Protein AF-L1NNN1-F1 (afdb_monomer_lite)

pLDDT: mean 87.14, std 9.94, range [43.81, 97.62]

Radius of gyration: 27.38 Å; chains: 1; bounding box: 60×28×78 Å

Structure (mmCIF, N/CA/C/O backbone):
data_AF-L1NNN1-F1
#
_entry.id   AF-L1NNN1-F1
#
loop_
_atom_site.group_PDB
_atom_site.id
_atom_site.type_symbol
_atom_site.label_atom_id
_atom_site.label_alt_id
_atom_site.label_comp_id
_atom_site.label_asym_id
_atom_site.label_entity_id
_atom_site.label_seq_id
_atom_site.pdbx_PDB_ins_code
_atom_site.Cartn_x
_atom_site.Cartn_y
_atom_site.Cartn_z
_atom_site.occupancy
_atom_site.B_iso_or_equiv
_atom_site.auth_seq_id
_atom_site.auth_comp_id
_atom_site.auth_asym_id
_atom_site.auth_atom_id
_atom_site.pdbx_PDB_model_num
ATOM 1 N N . MET A 1 1 ? 36.860 -7.011 -1.033 1.00 63.00 1 MET A N 1
ATOM 2 C CA . MET A 1 1 ? 36.989 -7.884 -2.225 1.00 63.00 1 MET A CA 1
ATOM 3 C C . MET A 1 1 ? 35.828 -7.677 -3.200 1.00 63.00 1 MET A C 1
ATOM 5 O O . MET A 1 1 ? 36.099 -7.365 -4.350 1.00 63.00 1 MET A O 1
ATOM 9 N N . LEU A 1 2 ? 34.563 -7.742 -2.753 1.00 70.88 2 LEU A N 1
ATOM 10 C CA . LEU A 1 2 ? 33.386 -7.544 -3.621 1.00 70.88 2 LEU A CA 1
ATOM 11 C C . LEU A 1 2 ? 33.343 -6.156 -4.300 1.00 70.88 2 LEU A C 1
ATOM 13 O O . LEU A 1 2 ? 33.147 -6.069 -5.505 1.00 70.88 2 LEU A O 1
ATOM 17 N N . GLY A 1 3 ? 33.620 -5.076 -3.558 1.00 76.88 3 GLY A N 1
ATOM 18 C CA . GLY A 1 3 ? 33.589 -3.709 -4.104 1.00 76.88 3 GLY A CA 1
ATOM 19 C C . GLY A 1 3 ? 34.600 -3.446 -5.230 1.00 76.88 3 GLY A C 1
ATOM 20 O O . GLY A 1 3 ? 34.267 -2.793 -6.212 1.00 76.88 3 GLY A O 1
ATOM 21 N N . LEU A 1 4 ? 35.811 -4.011 -5.145 1.00 84.12 4 LEU A N 1
ATOM 22 C CA . LEU A 1 4 ? 36.823 -3.880 -6.204 1.00 84.12 4 LEU A CA 1
ATOM 23 C C . LEU A 1 4 ? 36.440 -4.666 -7.463 1.00 84.12 4 LEU A C 1
ATOM 25 O O . LEU A 1 4 ? 36.660 -4.182 -8.570 1.00 84.12 4 LEU A O 1
ATOM 29 N N . ALA A 1 5 ? 35.829 -5.843 -7.304 1.00 83.88 5 ALA A N 1
ATOM 30 C CA . ALA A 1 5 ? 35.316 -6.618 -8.431 1.00 83.88 5 ALA A CA 1
ATOM 31 C C . ALA A 1 5 ? 34.174 -5.881 -9.154 1.00 83.88 5 ALA A C 1
ATOM 33 O O . ALA A 1 5 ? 34.148 -5.854 -10.383 1.00 83.88 5 ALA A O 1
ATOM 34 N N . ILE A 1 6 ? 33.280 -5.222 -8.403 1.00 83.62 6 ILE A N 1
ATOM 35 C CA . ILE A 1 6 ? 32.202 -4.393 -8.965 1.00 83.62 6 ILE A CA 1
ATOM 36 C C . ILE A 1 6 ? 32.778 -3.201 -9.738 1.00 83.62 6 ILE A C 1
ATOM 38 O O . ILE A 1 6 ? 32.394 -2.974 -10.884 1.00 83.62 6 ILE A O 1
ATOM 42 N N . LEU A 1 7 ? 33.744 -2.477 -9.161 1.00 85.94 7 LEU A N 1
ATOM 43 C CA . LEU A 1 7 ? 34.405 -1.354 -9.837 1.00 85.94 7 LEU A CA 1
ATOM 44 C C . LEU A 1 7 ? 35.119 -1.795 -11.118 1.00 85.94 7 LEU A C 1
ATOM 46 O O . LEU A 1 7 ? 35.008 -1.135 -12.149 1.00 85.94 7 LEU A O 1
ATOM 50 N N . PHE A 1 8 ? 35.812 -2.933 -11.080 1.00 89.00 8 PHE A N 1
ATOM 51 C CA . PHE A 1 8 ? 36.477 -3.482 -12.256 1.00 89.00 8 PHE A CA 1
ATOM 52 C C . PHE A 1 8 ? 35.474 -3.873 -13.352 1.00 89.00 8 PHE A C 1
ATOM 54 O O . PHE A 1 8 ? 35.680 -3.542 -14.521 1.00 89.00 8 PHE A O 1
ATOM 61 N N . GLY A 1 9 ? 34.352 -4.496 -12.977 1.00 86.81 9 GLY A N 1
ATOM 62 C CA . GLY A 1 9 ? 33.253 -4.799 -13.895 1.00 86.81 9 GLY A CA 1
ATOM 63 C C . GLY A 1 9 ? 32.655 -3.545 -14.540 1.00 86.81 9 GLY A C 1
ATOM 64 O O . GLY A 1 9 ? 32.474 -3.511 -15.757 1.00 86.81 9 GLY A O 1
ATOM 65 N N . LEU A 1 10 ? 32.424 -2.485 -13.757 1.00 86.44 10 LEU A N 1
ATOM 66 C CA . LEU A 1 10 ? 31.945 -1.193 -14.262 1.00 86.44 10 LEU A CA 1
ATOM 67 C C . LEU A 1 10 ? 32.942 -0.553 -15.236 1.00 86.44 10 LEU A C 1
ATOM 69 O O . LEU A 1 10 ? 32.534 -0.062 -16.287 1.00 86.44 10 LEU A O 1
ATOM 73 N N . CYS A 1 11 ? 34.243 -0.605 -14.942 1.00 89.94 11 CYS A N 1
ATOM 74 C CA . CYS A 1 11 ? 35.283 -0.110 -15.847 1.00 89.94 11 CYS A CA 1
ATOM 75 C C . CYS A 1 11 ? 35.291 -0.864 -17.183 1.00 89.94 11 CYS A C 1
ATOM 77 O O . CYS A 1 11 ? 35.341 -0.234 -18.240 1.00 89.94 11 CYS A O 1
ATOM 79 N N . ILE A 1 12 ? 35.204 -2.199 -17.156 1.00 92.00 12 ILE A N 1
ATOM 80 C CA . ILE A 1 12 ? 35.127 -3.007 -18.381 1.00 92.00 12 ILE A CA 1
ATOM 81 C C . ILE A 1 12 ? 33.874 -2.649 -19.180 1.00 92.00 12 ILE A C 1
ATOM 83 O O . ILE A 1 12 ? 33.962 -2.437 -20.390 1.00 92.00 12 ILE A O 1
ATOM 87 N N . TRP A 1 13 ? 32.718 -2.536 -18.524 1.00 89.00 13 TRP A N 1
ATOM 88 C CA . TRP A 1 13 ? 31.478 -2.156 -19.196 1.00 89.00 13 TRP A CA 1
ATOM 89 C C . TRP A 1 13 ? 31.593 -0.766 -19.834 1.00 89.00 13 TRP A C 1
ATOM 91 O O . TRP A 1 13 ? 31.294 -0.614 -21.018 1.00 89.00 13 TRP A O 1
ATOM 101 N N . LEU A 1 14 ? 32.113 0.236 -19.121 1.00 88.50 14 LEU A N 1
ATOM 102 C CA . LEU A 1 14 ? 32.334 1.573 -19.682 1.00 88.50 14 LEU A CA 1
ATOM 103 C C . LEU A 1 14 ? 33.225 1.536 -20.932 1.00 88.50 14 LEU A C 1
ATOM 105 O O . LEU A 1 14 ? 32.904 2.182 -21.932 1.00 88.50 14 LEU A O 1
ATOM 109 N N . LEU A 1 15 ? 34.301 0.743 -20.916 1.00 92.44 15 LEU A N 1
ATOM 110 C CA . LEU A 1 15 ? 35.172 0.562 -22.081 1.00 92.44 15 LEU A CA 1
ATOM 111 C C . LEU A 1 15 ? 34.439 -0.097 -23.257 1.00 92.44 15 LEU A C 1
ATOM 113 O O . LEU A 1 15 ? 34.577 0.363 -24.392 1.00 92.44 15 LEU A O 1
ATOM 117 N N . LEU A 1 16 ? 33.624 -1.125 -23.008 1.00 91.38 16 LEU A N 1
ATOM 118 C CA . LEU A 1 16 ? 32.801 -1.759 -24.044 1.00 91.38 16 LEU A CA 1
ATOM 119 C C . LEU A 1 16 ? 31.797 -0.768 -24.651 1.00 91.38 16 LEU A C 1
ATOM 121 O O . LEU A 1 16 ? 31.654 -0.715 -25.874 1.00 91.38 16 LEU A O 1
ATOM 125 N N . THR A 1 17 ? 31.166 0.070 -23.825 1.00 89.62 17 THR A N 1
ATOM 126 C CA . THR A 1 17 ? 30.241 1.124 -24.270 1.00 89.62 17 THR A CA 1
ATOM 127 C C . THR A 1 17 ? 30.943 2.148 -25.158 1.00 89.62 17 THR A C 1
ATOM 129 O O . THR A 1 17 ? 30.433 2.492 -26.228 1.00 89.62 17 THR A O 1
ATOM 132 N N . LEU A 1 18 ? 32.152 2.579 -24.787 1.00 89.62 18 LEU A N 1
ATOM 133 C CA . LEU A 1 18 ? 32.979 3.457 -25.621 1.00 89.62 18 LEU A CA 1
ATOM 134 C C . LEU A 1 18 ? 33.339 2.801 -26.962 1.00 89.62 18 LEU A C 1
ATOM 136 O O . LEU A 1 18 ? 33.211 3.435 -28.012 1.00 89.62 18 LEU A O 1
ATOM 140 N N . LEU A 1 19 ? 33.739 1.527 -26.955 1.00 92.31 19 LEU A N 1
ATOM 141 C CA . LEU A 1 19 ? 34.065 0.789 -28.178 1.00 92.31 19 LEU A CA 1
ATOM 142 C C . LEU A 1 19 ? 32.854 0.665 -29.110 1.00 92.31 19 LEU A C 1
ATOM 144 O O . LEU A 1 19 ? 32.977 0.939 -30.307 1.00 92.31 19 LEU A O 1
ATOM 148 N N . ALA A 1 20 ? 31.677 0.326 -28.580 1.00 91.19 20 ALA A N 1
ATOM 149 C CA . ALA A 1 20 ? 30.445 0.249 -29.363 1.00 91.19 20 ALA A CA 1
ATOM 150 C C . ALA A 1 20 ? 30.070 1.605 -29.979 1.00 91.19 20 ALA A C 1
ATOM 152 O O . ALA A 1 20 ? 29.704 1.666 -31.154 1.00 91.19 20 ALA A O 1
ATOM 153 N N . MET A 1 21 ? 30.234 2.707 -29.238 1.00 91.44 21 MET A N 1
ATOM 154 C CA . MET A 1 21 ? 30.027 4.064 -29.757 1.00 91.44 21 MET A CA 1
ATOM 155 C C . MET A 1 21 ? 30.995 4.414 -30.897 1.00 91.44 21 MET A C 1
ATOM 157 O O . MET A 1 21 ? 30.570 4.972 -31.912 1.00 91.44 21 MET A O 1
ATOM 161 N N . VAL A 1 22 ? 32.281 4.063 -30.779 1.00 90.94 22 VAL A N 1
ATOM 162 C CA . VAL A 1 22 ? 33.288 4.295 -31.833 1.00 90.94 22 VAL A CA 1
ATOM 163 C C . VAL A 1 22 ? 32.984 3.468 -33.085 1.00 90.94 22 VAL A C 1
ATOM 165 O O . VAL A 1 22 ? 33.049 3.986 -34.208 1.00 90.94 22 VAL A O 1
ATOM 168 N N . LEU A 1 23 ? 32.616 2.196 -32.914 1.00 90.50 23 LEU A N 1
ATOM 169 C CA . LEU A 1 23 ? 32.202 1.326 -34.016 1.00 90.50 23 LEU A CA 1
ATOM 170 C C . LEU A 1 23 ? 30.938 1.862 -34.695 1.00 90.50 23 LEU A C 1
ATOM 172 O O . LEU A 1 23 ? 30.915 1.996 -35.922 1.00 90.50 23 LEU A O 1
ATOM 176 N N . GLY A 1 24 ? 29.940 2.259 -33.907 1.00 89.94 24 GLY A N 1
ATOM 177 C CA . GLY A 1 24 ? 28.714 2.896 -34.375 1.00 89.94 24 GLY A CA 1
ATOM 178 C C . GLY A 1 24 ? 28.985 4.180 -35.161 1.00 89.94 24 GLY A C 1
ATOM 179 O O . GLY A 1 24 ? 28.470 4.351 -36.266 1.00 89.94 24 GLY A O 1
ATOM 180 N N . TYR A 1 25 ? 29.874 5.052 -34.678 1.00 88.31 25 TYR A N 1
ATOM 181 C CA . TYR A 1 25 ? 30.301 6.258 -35.396 1.00 88.31 25 TYR A CA 1
ATOM 182 C C . TYR A 1 25 ? 30.951 5.932 -36.750 1.00 88.31 25 TYR A C 1
ATOM 184 O O . TYR A 1 25 ? 30.668 6.579 -37.767 1.00 88.31 25 TYR A O 1
ATOM 192 N N . LYS A 1 26 ? 31.819 4.911 -36.791 1.00 87.62 26 LYS A N 1
ATOM 193 C CA . LYS A 1 26 ? 32.501 4.471 -38.018 1.00 87.62 26 LYS A CA 1
ATOM 194 C C . LYS A 1 26 ? 31.516 3.878 -39.031 1.00 87.62 26 LYS A C 1
ATOM 196 O O . LYS A 1 26 ? 31.632 4.176 -40.220 1.00 87.62 26 LYS A O 1
ATOM 201 N N . LEU A 1 27 ? 30.540 3.095 -38.573 1.00 86.75 27 LEU A N 1
ATOM 202 C CA . LEU A 1 27 ? 29.440 2.564 -39.386 1.00 86.75 27 LEU A CA 1
ATOM 203 C C . LEU A 1 27 ? 28.538 3.688 -39.914 1.00 86.75 27 LEU A C 1
ATOM 205 O O . LEU A 1 27 ? 28.315 3.778 -41.120 1.00 86.75 27 LEU A O 1
ATOM 209 N N . GLY A 1 28 ? 28.124 4.621 -39.057 1.00 84.38 28 GLY A N 1
ATOM 210 C CA . GLY A 1 28 ? 27.317 5.784 -39.439 1.00 84.38 28 GLY A CA 1
ATOM 211 C C . GLY A 1 28 ? 27.997 6.693 -40.470 1.00 84.38 28 GLY A C 1
ATOM 212 O O . GLY A 1 28 ? 27.346 7.192 -41.391 1.00 84.38 28 GLY A O 1
ATOM 213 N N . ARG A 1 29 ? 29.330 6.841 -40.382 1.00 82.94 29 ARG A N 1
ATOM 214 C CA . ARG A 1 29 ? 30.163 7.522 -41.393 1.00 82.94 29 ARG A CA 1
ATOM 215 C C . ARG A 1 29 ? 30.173 6.802 -42.743 1.00 82.94 29 ARG A C 1
ATOM 217 O O . ARG A 1 29 ? 30.313 7.471 -43.763 1.00 82.94 29 ARG A O 1
ATOM 224 N N . ARG A 1 30 ? 30.108 5.467 -42.755 1.00 82.44 30 ARG A N 1
ATOM 225 C CA . ARG A 1 30 ? 30.091 4.664 -43.990 1.00 82.44 30 ARG A CA 1
ATOM 226 C C . ARG A 1 30 ? 28.724 4.700 -44.666 1.00 82.44 30 ARG A C 1
ATOM 228 O O . ARG A 1 30 ? 28.667 4.789 -45.884 1.00 82.44 30 ARG A O 1
ATOM 235 N N . LEU A 1 31 ? 27.650 4.674 -43.879 1.00 79.69 31 LEU A N 1
ATOM 236 C CA . LEU A 1 31 ? 26.276 4.650 -44.384 1.00 79.69 31 LEU A CA 1
ATOM 237 C C . LEU A 1 31 ? 25.787 6.025 -44.851 1.00 79.69 31 LEU A C 1
ATOM 239 O O . LEU A 1 31 ? 24.974 6.111 -45.766 1.00 79.69 31 LEU A O 1
ATOM 243 N N . THR A 1 32 ? 26.280 7.118 -44.258 1.00 74.00 32 THR A N 1
ATOM 244 C CA . THR A 1 32 ? 25.862 8.473 -44.645 1.00 74.00 32 THR A CA 1
ATOM 245 C C . THR A 1 32 ? 27.027 9.467 -44.603 1.00 74.00 32 THR A C 1
ATOM 247 O O . THR A 1 32 ? 27.851 9.461 -43.689 1.00 74.00 32 THR A O 1
ATOM 250 N N . LYS A 1 33 ? 27.077 10.395 -45.570 1.00 74.69 33 LYS A N 1
ATOM 251 C CA . LYS A 1 33 ? 28.047 11.511 -45.567 1.00 74.69 33 LYS A CA 1
ATOM 252 C C . LYS A 1 33 ? 27.623 12.680 -44.665 1.00 74.69 33 LYS A C 1
ATOM 254 O O . LYS A 1 33 ? 28.415 13.587 -44.418 1.00 74.69 33 LYS A O 1
ATOM 259 N N . LYS A 1 34 ? 26.380 12.678 -44.174 1.00 81.50 34 LYS A N 1
ATOM 260 C CA . LYS A 1 34 ? 25.829 13.744 -43.329 1.00 81.50 34 LYS A CA 1
ATOM 261 C C . LYS A 1 34 ? 26.370 13.616 -41.902 1.00 81.50 34 LYS A C 1
ATOM 263 O O . LYS A 1 34 ? 26.456 12.516 -41.362 1.00 81.50 34 LYS A O 1
ATOM 268 N N . LYS A 1 35 ? 26.673 14.751 -41.255 1.00 77.19 35 LYS A N 1
ATOM 269 C CA . LYS A 1 35 ? 27.106 14.785 -39.841 1.00 77.19 35 LYS A CA 1
ATOM 270 C C . LYS A 1 35 ? 26.120 14.053 -38.914 1.00 77.19 35 LYS A C 1
ATOM 272 O O . LYS A 1 35 ? 26.551 13.386 -37.981 1.00 77.19 35 LYS A O 1
ATOM 277 N N . TRP A 1 36 ? 24.827 14.102 -39.235 1.00 79.50 36 TRP A N 1
ATOM 278 C CA . TRP A 1 36 ? 23.758 13.440 -38.488 1.00 79.50 36 TRP A CA 1
ATOM 279 C C . TRP A 1 36 ? 23.873 11.915 -38.423 1.00 79.50 36 TRP A C 1
ATOM 281 O O . TRP A 1 36 ? 23.675 11.356 -37.352 1.00 79.50 36 TRP A O 1
ATOM 291 N N . GLY A 1 37 ? 24.252 11.218 -39.499 1.00 79.44 37 GLY A N 1
ATOM 292 C CA . GLY A 1 37 ? 24.327 9.753 -39.433 1.00 79.44 37 GLY A CA 1
ATOM 293 C C . GLY A 1 37 ? 25.545 9.236 -38.668 1.00 79.44 37 GLY A C 1
ATOM 294 O O . GLY A 1 37 ? 25.510 8.133 -38.137 1.00 79.44 37 GLY A O 1
ATOM 295 N N . ARG A 1 38 ? 26.594 10.055 -38.512 1.00 82.81 38 ARG A N 1
ATOM 296 C CA . ARG A 1 38 ? 27.700 9.771 -37.582 1.00 82.81 38 ARG A CA 1
ATOM 297 C C . ARG A 1 38 ? 27.250 9.822 -36.122 1.00 82.81 38 ARG A C 1
ATOM 299 O O . ARG A 1 38 ? 27.591 8.929 -35.353 1.00 82.81 38 ARG A O 1
ATOM 306 N N . LEU A 1 39 ? 26.492 10.860 -35.764 1.00 86.44 39 LEU A N 1
ATOM 307 C CA . LEU A 1 39 ? 25.904 11.024 -34.431 1.00 86.44 39 LEU A CA 1
ATOM 308 C C . LEU A 1 39 ? 24.883 9.918 -34.145 1.00 86.44 39 LEU A C 1
ATOM 310 O O . LEU A 1 39 ? 24.938 9.301 -33.088 1.00 86.44 39 LEU A O 1
ATOM 314 N N . PHE A 1 40 ? 24.025 9.597 -35.117 1.00 86.69 40 PHE A N 1
ATOM 315 C CA . PHE A 1 40 ? 23.059 8.505 -35.002 1.00 86.69 40 PHE A CA 1
ATOM 316 C C . PHE A 1 40 ? 23.747 7.149 -34.816 1.00 86.69 40 PHE A C 1
ATOM 318 O O . PHE A 1 40 ? 23.386 6.397 -33.920 1.00 86.69 40 PHE A O 1
ATOM 325 N N . GLY A 1 41 ? 24.798 6.862 -35.590 1.00 85.31 41 GLY A N 1
ATOM 326 C CA . GLY A 1 41 ? 25.599 5.651 -35.420 1.00 85.31 41 GLY A CA 1
ATOM 327 C C . GLY A 1 41 ? 26.213 5.542 -34.019 1.00 85.31 41 GLY A C 1
ATOM 328 O O . GLY A 1 41 ? 26.116 4.496 -33.381 1.00 85.31 41 GLY A O 1
ATOM 329 N N . MET A 1 42 ? 26.778 6.635 -33.498 1.00 87.62 42 MET A N 1
ATOM 330 C CA . MET A 1 42 ? 27.295 6.685 -32.126 1.00 87.62 42 MET A CA 1
ATOM 331 C C . MET A 1 42 ? 26.191 6.420 -31.089 1.00 87.62 42 MET A C 1
ATOM 333 O O . MET A 1 42 ? 26.376 5.587 -30.205 1.00 87.62 42 MET A O 1
ATOM 337 N N . PHE A 1 43 ? 25.027 7.058 -31.243 1.00 87.06 43 PHE A N 1
ATOM 338 C CA . PHE A 1 43 ? 23.865 6.853 -30.377 1.00 87.06 43 PHE A CA 1
ATOM 339 C C . PHE A 1 43 ? 23.364 5.404 -30.409 1.00 87.06 43 PHE A C 1
ATOM 341 O O . PHE A 1 43 ? 23.110 4.827 -29.360 1.00 87.06 43 PHE A O 1
ATOM 348 N N . THR A 1 44 ? 23.292 4.772 -31.584 1.00 86.44 44 THR A N 1
ATOM 349 C CA . THR A 1 44 ? 22.901 3.355 -31.685 1.00 86.44 44 THR A CA 1
ATOM 350 C C . THR A 1 44 ? 23.896 2.425 -30.993 1.00 86.44 44 THR A C 1
ATOM 352 O O . THR A 1 44 ? 23.475 1.493 -30.317 1.00 86.44 44 THR A O 1
ATOM 355 N N . GLY A 1 45 ? 25.203 2.703 -31.088 1.00 86.81 45 GLY A N 1
ATOM 356 C CA . GLY A 1 45 ? 26.232 1.954 -30.362 1.00 86.81 45 GLY A CA 1
ATOM 357 C C . GLY A 1 45 ? 26.107 2.100 -28.842 1.00 86.81 45 GLY A C 1
ATOM 358 O O . GLY A 1 45 ? 26.244 1.116 -28.121 1.00 86.81 45 GLY A O 1
ATOM 359 N N . PHE A 1 46 ? 25.775 3.301 -28.360 1.00 88.94 46 PHE A N 1
ATOM 360 C CA . PHE A 1 46 ? 25.459 3.541 -26.949 1.00 88.94 46 PHE A CA 1
ATOM 361 C C . PHE A 1 46 ? 24.192 2.790 -26.513 1.00 88.94 46 PHE A C 1
ATOM 363 O O . PHE A 1 46 ? 24.211 2.060 -25.524 1.00 88.94 46 PHE A O 1
ATOM 370 N N . MET A 1 47 ? 23.102 2.915 -27.276 1.00 86.50 47 MET A N 1
ATOM 371 C CA . MET A 1 47 ? 21.824 2.256 -26.990 1.00 86.50 47 MET A CA 1
ATOM 372 C C . MET A 1 47 ? 21.922 0.729 -27.030 1.00 86.50 47 MET A C 1
ATOM 374 O O . MET A 1 47 ? 21.177 0.060 -26.324 1.00 86.50 47 MET A O 1
ATOM 378 N N . LEU A 1 48 ? 22.851 0.155 -27.791 1.00 86.25 48 LEU A N 1
ATOM 379 C CA . LEU A 1 48 ? 23.050 -1.293 -27.815 1.00 86.25 48 LEU A CA 1
ATOM 380 C C . LEU A 1 48 ? 23.507 -1.836 -26.451 1.00 86.25 48 LEU A C 1
ATOM 382 O O . LEU A 1 48 ? 23.074 -2.912 -26.054 1.00 86.25 48 LEU A O 1
ATOM 386 N N . LEU A 1 49 ? 24.339 -1.084 -25.723 1.00 84.12 49 LEU A N 1
ATOM 387 C CA . LEU A 1 49 ? 24.880 -1.511 -24.427 1.00 84.12 49 LEU A CA 1
ATOM 388 C C . LEU A 1 49 ? 24.166 -0.894 -23.219 1.00 84.12 49 LEU A C 1
ATOM 390 O O . LEU A 1 49 ? 24.137 -1.510 -22.159 1.00 84.12 49 LEU A O 1
ATOM 394 N N . MET A 1 50 ? 23.567 0.289 -23.369 1.00 81.31 50 MET A N 1
ATOM 395 C CA . MET A 1 50 ? 22.873 1.002 -22.284 1.00 81.31 50 MET A CA 1
ATOM 396 C C . MET A 1 50 ? 21.356 1.074 -22.480 1.00 81.31 50 MET A C 1
ATOM 398 O O . MET A 1 50 ? 20.600 1.243 -21.525 1.00 81.31 50 MET A O 1
ATOM 402 N N . GLY A 1 51 ? 20.889 0.948 -23.720 1.00 79.69 51 GLY A N 1
ATOM 403 C CA . GLY A 1 51 ? 19.500 1.201 -24.088 1.00 79.69 51 GLY A CA 1
ATOM 404 C C . GLY A 1 51 ? 18.533 0.161 -23.549 1.00 79.69 51 GLY A C 1
ATOM 405 O O . GLY A 1 51 ? 17.402 0.523 -23.254 1.00 79.69 51 GLY A O 1
ATOM 406 N N . GLY A 1 52 ? 18.956 -1.089 -23.339 1.00 81.19 52 GLY A N 1
ATOM 407 C CA . GLY A 1 52 ? 18.114 -2.100 -22.687 1.00 81.19 52 GLY A CA 1
ATOM 408 C C . GLY A 1 52 ? 17.730 -1.697 -21.261 1.00 81.19 52 GLY A C 1
ATOM 409 O O . GLY A 1 52 ? 16.557 -1.741 -20.901 1.00 81.19 52 GLY A O 1
ATOM 410 N N . TRP A 1 53 ? 18.701 -1.207 -20.486 1.00 79.56 53 TRP A N 1
ATOM 411 C CA . TRP A 1 53 ? 18.486 -0.763 -19.108 1.00 79.56 53 TRP A CA 1
ATOM 412 C C . TRP A 1 53 ? 17.607 0.491 -19.039 1.00 79.56 53 TRP A C 1
ATOM 414 O O . TRP A 1 53 ? 16.633 0.532 -18.290 1.00 79.56 53 TRP A O 1
ATOM 424 N N . ILE A 1 54 ? 17.894 1.486 -19.887 1.00 80.38 54 ILE A N 1
ATOM 425 C CA . ILE A 1 54 ? 17.102 2.723 -19.974 1.00 80.38 54 ILE A CA 1
ATOM 426 C C . ILE A 1 54 ? 15.669 2.417 -20.420 1.00 80.38 54 ILE A C 1
ATOM 428 O O . ILE A 1 54 ? 14.719 2.928 -19.836 1.00 80.38 54 ILE A O 1
ATOM 432 N N . THR A 1 55 ? 15.498 1.568 -21.436 1.00 82.81 55 THR A N 1
ATOM 433 C CA . THR A 1 55 ? 14.173 1.205 -21.961 1.00 82.81 55 THR A CA 1
ATOM 434 C C . THR A 1 55 ? 13.363 0.458 -20.910 1.00 82.81 55 THR A C 1
ATOM 436 O O . THR A 1 55 ? 12.194 0.775 -20.716 1.00 82.81 55 THR A O 1
ATOM 439 N N . HIS A 1 56 ? 13.988 -0.478 -20.190 1.00 84.56 56 HIS A N 1
ATOM 440 C CA . HIS A 1 56 ? 13.359 -1.157 -19.061 1.00 84.56 56 HIS A CA 1
ATOM 441 C C . HIS A 1 56 ? 12.877 -0.154 -18.006 1.00 84.56 56 HIS A C 1
ATOM 443 O O . HIS A 1 56 ? 11.707 -0.180 -17.643 1.00 84.56 56 HIS A O 1
ATOM 449 N N . TRP A 1 57 ? 13.733 0.783 -17.582 1.00 86.00 57 TRP A N 1
ATOM 450 C CA . TRP A 1 57 ? 13.365 1.814 -16.601 1.00 86.00 57 TRP A CA 1
ATOM 451 C C . TRP A 1 57 ? 12.234 2.722 -17.080 1.00 86.00 57 TRP A C 1
ATOM 453 O O . TRP A 1 57 ? 11.349 3.051 -16.301 1.00 86.00 57 TRP A O 1
ATOM 463 N N . VAL A 1 58 ? 12.227 3.112 -18.357 1.00 86.62 58 VAL A N 1
ATOM 464 C CA . VAL A 1 58 ? 11.145 3.929 -18.926 1.00 86.62 58 VAL A CA 1
ATOM 465 C C . VAL A 1 58 ? 9.825 3.159 -18.928 1.00 86.62 58 VAL A C 1
ATOM 467 O O . VAL A 1 58 ? 8.799 3.709 -18.532 1.00 86.62 58 VAL A O 1
ATOM 470 N N . VAL A 1 59 ? 9.830 1.893 -19.354 1.00 89.62 59 VAL A N 1
ATOM 471 C CA . VAL A 1 59 ? 8.627 1.046 -19.343 1.00 89.62 59 VAL A CA 1
ATOM 472 C C . VAL A 1 59 ? 8.109 0.873 -17.916 1.00 89.62 59 VAL A C 1
ATOM 474 O O . VAL A 1 59 ? 6.921 1.064 -17.663 1.00 89.62 59 VAL A O 1
ATOM 477 N N . GLU A 1 60 ? 9.003 0.569 -16.984 1.00 89.50 60 GLU A N 1
ATOM 478 C CA . GLU A 1 60 ? 8.696 0.387 -15.570 1.00 89.50 60 GLU A CA 1
ATOM 479 C C . GLU A 1 60 ? 8.148 1.670 -14.924 1.00 89.50 60 GLU A C 1
ATOM 481 O O . GLU A 1 60 ? 7.151 1.615 -14.201 1.00 89.50 60 GLU A O 1
ATOM 486 N N . TYR A 1 61 ? 8.721 2.834 -15.250 1.00 88.69 61 TYR A N 1
ATOM 487 C CA . TYR A 1 61 ? 8.210 4.145 -14.844 1.00 88.69 61 TYR A CA 1
ATOM 488 C C . TYR A 1 61 ? 6.764 4.343 -15.301 1.00 88.69 61 TYR A C 1
ATOM 490 O O . TYR A 1 61 ? 5.898 4.674 -14.492 1.00 88.69 61 TYR A O 1
ATOM 498 N N . TRP A 1 62 ? 6.475 4.107 -16.584 1.00 89.88 62 TRP A N 1
ATOM 499 C CA . TRP A 1 62 ? 5.126 4.293 -17.122 1.00 89.88 62 TRP A CA 1
ATOM 500 C C . TRP A 1 62 ? 4.116 3.318 -16.520 1.00 89.88 62 TRP A C 1
ATOM 502 O O . TRP A 1 62 ? 3.001 3.727 -16.202 1.00 89.88 62 TRP A O 1
ATOM 512 N N . GLN A 1 63 ? 4.501 2.056 -16.320 1.00 91.06 63 GLN A N 1
ATOM 513 C CA . GLN A 1 63 ? 3.655 1.062 -15.659 1.00 91.06 63 GLN A CA 1
ATOM 514 C C . GLN A 1 63 ? 3.358 1.447 -14.208 1.00 91.06 63 GLN A C 1
ATOM 516 O O . GLN A 1 63 ? 2.201 1.400 -13.788 1.00 91.06 63 GLN A O 1
ATOM 521 N N . THR A 1 64 ? 4.382 1.873 -13.464 1.00 89.38 64 THR A N 1
ATOM 522 C CA . THR A 1 64 ? 4.245 2.301 -12.066 1.00 89.38 64 THR A CA 1
ATOM 523 C C . THR A 1 64 ? 3.363 3.537 -11.971 1.00 89.38 64 THR A C 1
ATOM 525 O O . THR A 1 64 ? 2.403 3.545 -11.211 1.00 89.38 64 THR A O 1
ATOM 528 N N . LYS A 1 65 ? 3.611 4.552 -12.804 1.00 89.44 65 LYS A N 1
ATOM 529 C CA . LYS A 1 65 ? 2.813 5.782 -12.845 1.00 89.44 65 LYS A CA 1
ATOM 530 C C . LYS A 1 65 ? 1.351 5.514 -13.197 1.00 89.44 65 LYS A C 1
ATOM 532 O O . LYS A 1 65 ? 0.461 6.072 -12.563 1.00 89.44 65 LYS A O 1
ATOM 537 N N . ALA A 1 66 ? 1.096 4.667 -14.195 1.00 89.62 66 ALA A N 1
ATOM 538 C CA . ALA A 1 66 ? -0.263 4.311 -14.595 1.00 89.62 66 ALA A CA 1
ATOM 539 C C . ALA A 1 66 ? -0.997 3.559 -13.480 1.00 89.62 66 ALA A C 1
ATOM 541 O O . ALA A 1 66 ? -2.161 3.845 -13.205 1.00 89.62 66 ALA A O 1
ATOM 542 N N . TYR A 1 67 ? -0.315 2.626 -12.812 1.00 90.44 67 TYR A N 1
ATOM 543 C CA . TYR A 1 67 ? -0.904 1.901 -11.696 1.00 90.44 67 TYR A CA 1
ATOM 544 C C . TYR A 1 67 ? -1.154 2.810 -10.488 1.00 90.44 67 TYR A C 1
ATOM 546 O O . TYR A 1 67 ? -2.270 2.806 -9.974 1.00 90.44 67 TYR A O 1
ATOM 554 N N . ALA A 1 68 ? -0.182 3.639 -10.097 1.00 88.81 68 ALA A N 1
ATOM 555 C CA . ALA A 1 68 ? -0.337 4.640 -9.042 1.00 88.81 68 ALA A CA 1
ATOM 556 C C . ALA A 1 68 ? -1.561 5.533 -9.300 1.00 88.81 68 ALA A C 1
ATOM 558 O O . ALA A 1 68 ? -2.443 5.627 -8.453 1.00 88.81 68 ALA A O 1
ATOM 559 N N . ALA A 1 69 ? -1.693 6.075 -10.515 1.00 88.62 69 ALA A N 1
ATOM 560 C CA . ALA A 1 69 ? -2.857 6.869 -10.903 1.00 88.62 69 ALA A CA 1
ATOM 561 C C . ALA A 1 69 ? -4.177 6.079 -10.829 1.00 88.62 69 ALA A C 1
ATOM 563 O O . ALA A 1 69 ? -5.196 6.629 -10.419 1.00 88.62 69 ALA A O 1
ATOM 564 N N . SER A 1 70 ? -4.169 4.790 -11.192 1.00 89.94 70 SER A N 1
ATOM 565 C CA . SER A 1 70 ? -5.369 3.944 -11.136 1.00 89.94 70 SER A CA 1
ATOM 566 C C . SER A 1 70 ? -5.848 3.664 -9.711 1.00 89.94 70 SER A C 1
ATOM 568 O O . SER A 1 70 ? -7.051 3.539 -9.494 1.00 89.94 70 SER A O 1
ATOM 570 N N . VAL A 1 71 ? -4.928 3.592 -8.742 1.00 90.38 71 VAL A N 1
ATOM 571 C CA . VAL A 1 71 ? -5.271 3.350 -7.334 1.00 90.38 71 VAL A CA 1
ATOM 572 C C . VAL A 1 71 ? -5.487 4.637 -6.547 1.00 90.38 71 VAL A C 1
ATOM 574 O O . VAL A 1 71 ? -6.093 4.575 -5.486 1.00 90.38 71 VAL A O 1
ATOM 577 N N . CYS A 1 72 ? -5.083 5.805 -7.061 1.00 87.69 72 CYS A N 1
ATOM 578 C CA . CYS A 1 72 ? -5.337 7.081 -6.386 1.00 87.69 72 CYS A CA 1
ATOM 579 C C . CYS A 1 72 ? -6.820 7.350 -6.133 1.00 87.69 72 CYS A C 1
ATOM 581 O O . CYS A 1 72 ? -7.158 7.915 -5.103 1.00 87.69 72 CYS A O 1
ATOM 583 N N . GLY A 1 73 ? -7.712 6.903 -7.022 1.00 85.31 73 GLY A N 1
ATOM 584 C CA . GLY A 1 73 ? -9.156 7.024 -6.800 1.00 85.31 73 GLY A CA 1
ATOM 585 C C . GLY A 1 73 ? -9.687 6.179 -5.633 1.00 85.31 73 GLY A C 1
ATOM 586 O O . GLY A 1 73 ? -10.828 6.368 -5.228 1.00 85.31 73 GLY A O 1
ATOM 587 N N . LEU A 1 74 ? -8.885 5.246 -5.109 1.00 87.44 74 LEU A N 1
ATOM 588 C CA . LEU A 1 74 ? -9.217 4.464 -3.919 1.00 87.44 74 LEU A CA 1
ATOM 589 C C . LEU A 1 74 ? -8.811 5.183 -2.629 1.00 87.44 74 LEU A C 1
ATOM 591 O O . LEU A 1 74 ? -9.338 4.836 -1.578 1.00 87.44 74 LEU A O 1
ATOM 595 N N . ALA A 1 75 ? -7.875 6.136 -2.688 1.00 88.94 75 ALA A N 1
ATOM 596 C CA . ALA A 1 75 ? -7.389 6.832 -1.506 1.00 88.94 75 ALA A CA 1
ATOM 597 C C . ALA A 1 75 ? -8.502 7.670 -0.863 1.00 88.94 75 ALA A C 1
ATOM 599 O O . ALA A 1 75 ? -9.337 8.261 -1.548 1.00 88.94 75 ALA A O 1
ATOM 600 N N . GLY A 1 76 ? -8.499 7.723 0.466 1.00 91.12 76 GLY A N 1
ATOM 601 C CA . GLY A 1 76 ? -9.476 8.481 1.237 1.00 91.12 76 GLY A CA 1
ATOM 602 C C . GLY A 1 76 ? -9.993 7.695 2.429 1.00 91.12 76 GLY A C 1
ATOM 603 O O . GLY A 1 76 ? -9.368 6.743 2.895 1.00 91.12 76 GLY A O 1
ATOM 604 N N . TYR A 1 77 ? -11.145 8.107 2.946 1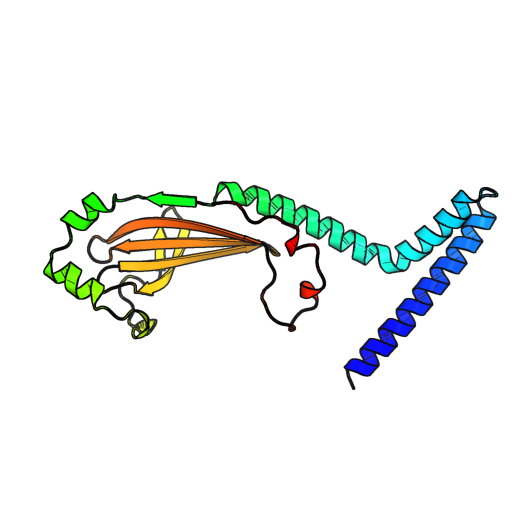.00 93.19 77 TYR A N 1
ATOM 605 C CA . TYR A 1 77 ? -11.745 7.471 4.107 1.00 93.19 77 TYR A CA 1
ATOM 606 C C . TYR A 1 77 ? -13.261 7.367 3.986 1.00 93.19 77 TYR A C 1
ATOM 608 O O . TYR A 1 77 ? -13.919 8.139 3.290 1.00 93.19 77 TYR A O 1
ATOM 616 N N . LYS A 1 78 ? -13.824 6.398 4.703 1.00 95.44 78 LYS A N 1
ATOM 617 C CA . LYS A 1 78 ? -15.258 6.153 4.799 1.00 95.44 78 LYS A CA 1
ATOM 618 C C . LYS A 1 78 ? -15.632 5.956 6.259 1.00 95.44 78 LYS A C 1
ATOM 620 O O . LYS A 1 78 ? -15.126 5.059 6.931 1.00 95.44 78 LYS A O 1
ATOM 625 N N . ILE A 1 79 ? -16.530 6.813 6.732 1.00 96.56 79 ILE A N 1
ATOM 626 C CA . ILE A 1 79 ? -17.112 6.736 8.070 1.00 96.56 79 ILE A CA 1
ATOM 627 C C . ILE A 1 79 ? -18.400 5.919 7.956 1.00 96.56 79 ILE A C 1
ATOM 629 O O . ILE A 1 79 ? -19.314 6.309 7.233 1.00 96.56 79 ILE A O 1
ATOM 633 N N . TYR A 1 80 ? -18.459 4.779 8.641 1.00 96.75 80 TYR A N 1
ATOM 634 C CA . TYR A 1 80 ? -19.652 3.925 8.701 1.00 96.75 80 TYR A CA 1
ATOM 635 C C . TYR A 1 80 ? -20.542 4.290 9.881 1.00 96.75 80 TYR A C 1
ATOM 637 O O . TYR A 1 80 ? -21.764 4.243 9.768 1.00 96.75 80 TYR A O 1
ATOM 645 N N . VAL A 1 81 ? -19.921 4.675 10.997 1.00 96.44 81 VAL A N 1
ATOM 646 C CA . VAL A 1 81 ? -20.615 5.124 12.201 1.00 96.44 81 VAL A CA 1
ATOM 647 C C . VAL A 1 81 ? -20.089 6.510 12.564 1.00 96.44 81 VAL A C 1
ATOM 649 O O . VAL A 1 81 ? -18.891 6.645 12.827 1.00 96.44 81 VAL A O 1
ATOM 652 N N . PRO A 1 82 ? -20.944 7.548 12.582 1.00 95.50 82 PRO A N 1
ATOM 653 C CA . PRO A 1 82 ? -20.535 8.887 12.985 1.00 95.50 82 PRO A CA 1
ATOM 654 C C . PRO A 1 82 ? -19.923 8.889 14.397 1.00 95.50 82 PRO A C 1
ATOM 656 O O . PRO A 1 82 ? -20.487 8.255 15.300 1.00 95.50 82 PRO A O 1
ATOM 659 N N . PRO A 1 83 ? -18.809 9.608 14.634 1.00 93.12 83 PRO A N 1
ATOM 660 C CA . PRO A 1 83 ? -18.165 9.659 15.948 1.00 93.12 83 PRO A CA 1
ATOM 661 C C . PRO A 1 83 ? -19.112 10.093 17.074 1.00 93.12 83 PRO A C 1
ATOM 663 O O . PRO A 1 83 ? -19.052 9.555 18.181 1.00 93.12 83 PRO A O 1
ATOM 666 N N . GLU A 1 84 ? -20.027 11.023 16.795 1.00 94.12 84 GLU A N 1
ATOM 667 C CA . GLU A 1 84 ? -21.003 11.542 17.756 1.00 94.12 84 GLU A CA 1
ATOM 668 C C . GLU A 1 84 ? -22.044 10.488 18.141 1.00 94.12 84 GLU A C 1
ATOM 670 O O . GLU A 1 84 ? -22.495 10.439 19.286 1.00 94.12 84 GLU A O 1
ATOM 675 N N . GLU A 1 85 ? -22.440 9.640 17.192 1.00 94.75 85 GLU A N 1
ATOM 676 C CA . GLU A 1 85 ? -23.359 8.533 17.446 1.00 94.75 85 GLU A CA 1
ATOM 677 C C . GLU A 1 85 ? -22.661 7.427 18.230 1.00 94.75 85 GLU A C 1
ATOM 679 O O . GLU A 1 85 ? -23.186 6.940 19.234 1.00 94.75 85 GLU A O 1
ATOM 684 N N . TRP A 1 86 ? -21.444 7.072 17.822 1.00 94.69 86 TRP A N 1
ATOM 685 C CA . TRP A 1 86 ? -20.665 6.058 18.511 1.00 94.69 86 TRP A CA 1
ATOM 686 C C . TRP A 1 86 ? -20.353 6.465 19.959 1.00 94.69 86 TRP A C 1
ATOM 688 O O . TRP A 1 86 ? -20.567 5.658 20.869 1.00 94.69 86 TRP A O 1
ATOM 698 N N . LYS A 1 87 ? -19.969 7.725 20.211 1.00 92.56 87 LYS A N 1
ATOM 699 C CA . LYS A 1 87 ? -19.667 8.234 21.561 1.00 92.56 87 LYS A CA 1
ATOM 700 C C . LYS A 1 87 ? -20.858 8.134 22.519 1.00 92.56 87 LYS A C 1
ATOM 702 O O . LYS A 1 87 ? -20.644 7.853 23.694 1.00 92.56 87 LYS A O 1
ATOM 707 N N . LYS A 1 88 ? -22.107 8.257 22.048 1.00 94.25 88 LYS A N 1
ATOM 708 C CA . LYS A 1 88 ? -23.308 8.037 22.889 1.00 94.25 88 LYS A CA 1
ATOM 709 C C . LYS A 1 88 ? -23.400 6.613 23.448 1.00 94.25 88 LYS A C 1
ATOM 711 O O . LYS A 1 88 ? -24.093 6.391 24.435 1.00 94.25 88 LYS A O 1
ATOM 716 N N . THR A 1 89 ? -22.718 5.652 22.825 1.00 92.69 89 THR A N 1
ATOM 717 C CA . THR A 1 89 ? -22.689 4.244 23.256 1.00 92.69 89 THR A CA 1
ATOM 718 C C . THR A 1 89 ? -21.530 3.910 24.194 1.00 92.69 89 THR A C 1
ATOM 720 O O . THR A 1 89 ? -21.372 2.751 24.584 1.00 92.69 89 THR A O 1
ATOM 723 N N . VAL A 1 90 ? -20.686 4.889 24.520 1.00 92.50 90 VAL A N 1
ATOM 724 C CA . VAL A 1 90 ? -19.519 4.726 25.389 1.00 92.50 90 VAL A CA 1
ATOM 725 C C . VAL A 1 90 ? -19.796 5.462 26.696 1.00 92.50 90 VAL A C 1
ATOM 727 O O . VAL A 1 90 ? -20.064 6.664 26.675 1.00 92.50 90 VAL A O 1
ATOM 730 N N . SER A 1 91 ? -19.737 4.757 27.830 1.00 92.56 91 SER A N 1
ATOM 731 C CA . SER A 1 91 ? -19.914 5.410 29.134 1.00 92.56 91 SER A CA 1
ATOM 732 C C . SER A 1 91 ? -18.737 6.342 29.448 1.00 92.56 91 SER A C 1
ATOM 734 O O . SER A 1 91 ? -17.661 6.231 28.857 1.00 92.56 91 SER A O 1
ATOM 736 N N . GLU A 1 92 ? -18.914 7.273 30.383 1.00 92.75 92 GLU A N 1
ATOM 737 C CA . GLU A 1 92 ? -17.825 8.170 30.790 1.00 92.75 92 GLU A CA 1
ATOM 738 C C . GLU A 1 92 ? -16.677 7.417 31.478 1.00 92.75 92 GLU A C 1
ATOM 740 O O . GLU A 1 92 ? -15.510 7.773 31.317 1.00 92.75 92 GLU A O 1
ATOM 745 N N . GLU A 1 93 ? -16.979 6.338 32.199 1.00 92.62 93 GLU A N 1
ATOM 746 C CA . GLU A 1 93 ? -15.975 5.457 32.797 1.00 92.62 93 GLU A CA 1
ATOM 747 C C . GLU A 1 93 ? -15.192 4.693 31.728 1.00 92.62 93 GLU A C 1
ATOM 749 O O . GLU A 1 93 ? -13.962 4.676 31.779 1.00 92.62 93 GLU A O 1
ATOM 754 N N . GLU A 1 94 ? -15.881 4.102 30.741 1.00 92.00 94 GLU A N 1
ATOM 755 C CA . GLU A 1 94 ? -15.229 3.441 29.603 1.00 92.00 94 GLU A CA 1
ATOM 756 C C . GLU A 1 94 ? -14.328 4.432 28.859 1.00 92.00 94 GLU A C 1
ATOM 758 O O . GLU A 1 94 ? -13.171 4.130 28.577 1.00 92.00 94 GLU A O 1
ATOM 763 N N . TRP A 1 95 ? -14.820 5.647 28.618 1.00 92.06 95 TRP A N 1
ATOM 764 C CA . TRP A 1 95 ? -14.070 6.697 27.936 1.00 92.06 95 TRP A CA 1
ATOM 765 C C . TRP A 1 95 ? -12.777 7.080 28.667 1.00 92.06 95 TRP A C 1
ATOM 767 O O . TRP A 1 95 ? -11.725 7.208 28.041 1.00 92.06 95 TRP A O 1
ATOM 777 N N . LYS A 1 96 ? -12.822 7.209 29.999 1.00 93.06 96 LYS A N 1
ATOM 778 C CA . LYS A 1 96 ? -11.623 7.457 30.817 1.00 93.06 96 LYS A CA 1
ATOM 779 C C . LYS A 1 96 ? -10.623 6.306 30.728 1.00 93.06 96 LYS A C 1
ATOM 781 O O . LYS A 1 96 ? -9.434 6.550 30.554 1.00 93.06 96 LYS A O 1
ATOM 786 N N . GLN A 1 97 ? -11.099 5.062 30.789 1.00 91.94 97 GLN A N 1
ATOM 787 C CA . GLN A 1 97 ? -10.232 3.888 30.657 1.00 91.94 97 GLN A CA 1
ATOM 788 C C . GLN A 1 97 ? -9.558 3.815 29.283 1.00 91.94 97 GLN A C 1
ATOM 790 O O . GLN A 1 97 ? -8.403 3.404 29.197 1.00 91.94 97 GLN A O 1
ATOM 795 N N . MET A 1 98 ? -10.253 4.224 28.218 1.00 91.81 98 MET A N 1
ATOM 796 C CA . MET A 1 98 ? -9.679 4.297 26.870 1.00 91.81 98 MET A CA 1
ATOM 797 C C . MET A 1 98 ? -8.547 5.328 26.807 1.00 91.81 98 MET A C 1
ATOM 799 O O . MET A 1 98 ? -7.498 5.039 26.242 1.00 91.81 98 MET A O 1
ATOM 803 N N . ALA A 1 99 ? -8.714 6.490 27.446 1.00 89.44 99 ALA A N 1
ATOM 804 C CA . ALA A 1 99 ? -7.685 7.531 27.485 1.00 89.44 99 ALA A CA 1
ATOM 805 C C . ALA A 1 99 ? -6.411 7.110 28.247 1.00 89.44 99 ALA A C 1
ATOM 807 O O . ALA A 1 99 ? -5.316 7.559 27.918 1.00 89.44 99 ALA A O 1
ATOM 808 N N . GLU A 1 100 ? -6.539 6.248 29.258 1.00 91.88 100 GLU A N 1
ATOM 809 C CA . GLU A 1 100 ? -5.408 5.737 30.049 1.00 91.88 100 GLU A CA 1
ATOM 810 C C . GLU A 1 100 ? -4.758 4.478 29.448 1.00 91.88 100 GLU A C 1
ATOM 812 O O . GLU A 1 100 ? -3.716 4.013 29.930 1.00 91.88 100 GLU A O 1
ATOM 817 N N . PHE A 1 101 ? -5.360 3.908 28.403 1.00 92.12 101 PHE A N 1
ATOM 818 C CA . PHE A 1 101 ? -4.908 2.661 27.810 1.00 92.12 101 PHE A CA 1
ATOM 819 C C . PHE A 1 101 ? -3.563 2.812 27.090 1.00 92.12 101 PHE A C 1
ATOM 821 O O . PHE A 1 101 ? -3.300 3.777 26.377 1.00 92.12 101 PHE A O 1
ATOM 828 N N . LYS A 1 102 ? -2.698 1.805 27.247 1.00 91.56 102 LYS A N 1
ATOM 829 C CA . LYS A 1 102 ? -1.351 1.779 26.661 1.00 91.56 102 LYS A CA 1
ATOM 830 C C . LYS A 1 102 ? -1.254 0.687 25.602 1.00 91.56 102 LYS A C 1
ATOM 832 O O . LYS A 1 102 ? -0.815 -0.427 25.890 1.00 91.56 102 LYS A O 1
ATOM 837 N N . SER A 1 103 ? -1.638 1.023 24.375 1.00 87.31 103 SER A N 1
ATOM 838 C CA . SER A 1 103 ? -1.662 0.106 23.223 1.00 87.31 103 SER A CA 1
ATOM 839 C C . SER A 1 103 ? -0.335 -0.613 22.974 1.00 87.31 103 SER A C 1
ATOM 841 O O . SER A 1 103 ? -0.312 -1.818 22.728 1.00 87.31 103 SER A O 1
ATOM 843 N N . TRP A 1 104 ? 0.789 0.087 23.134 1.00 86.81 104 TRP A N 1
ATOM 844 C CA . TRP A 1 104 ? 2.135 -0.453 22.918 1.00 86.81 104 TRP A CA 1
ATOM 845 C C . TRP A 1 104 ? 2.569 -1.522 23.937 1.00 86.81 104 TRP A C 1
ATOM 847 O O . TRP A 1 104 ? 3.583 -2.185 23.724 1.00 86.81 104 TRP A O 1
ATOM 857 N N . LEU A 1 105 ? 1.841 -1.705 25.046 1.00 90.19 105 LEU A N 1
ATOM 858 C CA . LEU A 1 105 ? 2.113 -2.774 26.017 1.00 90.19 105 LEU A CA 1
ATOM 859 C C . LEU A 1 105 ? 1.423 -4.097 25.652 1.00 90.19 105 LEU A C 1
ATOM 861 O O . LEU A 1 105 ? 1.743 -5.137 26.234 1.00 90.19 105 LEU A O 1
ATOM 865 N N . VAL A 1 106 ? 0.489 -4.083 24.698 1.00 89.31 106 VAL A N 1
ATOM 866 C CA . VAL A 1 106 ? -0.291 -5.262 24.317 1.00 89.31 106 VAL A CA 1
ATOM 867 C C . VAL A 1 106 ? 0.480 -6.113 23.317 1.00 89.31 106 VAL A C 1
ATOM 869 O O . VAL A 1 106 ? 0.808 -5.681 22.210 1.00 89.31 106 VAL A O 1
ATOM 872 N N . ARG A 1 107 ? 0.723 -7.379 23.666 1.00 88.94 107 ARG A N 1
ATOM 873 C CA . ARG A 1 107 ? 1.354 -8.331 22.741 1.00 88.94 107 ARG A CA 1
ATOM 874 C C . ARG A 1 107 ? 0.389 -8.724 21.614 1.00 88.94 107 ARG A C 1
ATOM 876 O O . ARG A 1 107 ? -0.799 -8.896 21.884 1.00 88.94 107 ARG A O 1
ATOM 883 N N . PRO A 1 108 ? 0.874 -9.012 20.390 1.00 85.62 108 PRO A N 1
ATOM 884 C CA . PRO A 1 108 ? 0.024 -9.424 19.263 1.00 85.62 108 PRO A CA 1
ATOM 885 C C . PRO A 1 108 ? -0.927 -10.595 19.556 1.00 85.62 108 PRO A C 1
ATOM 887 O O . PRO A 1 108 ? -2.065 -10.632 19.081 1.00 85.62 108 PRO A O 1
ATOM 890 N N . SER A 1 109 ? -0.497 -11.551 20.385 1.00 84.81 109 SER A N 1
ATOM 891 C CA . SER A 1 109 ? -1.330 -12.685 20.794 1.00 84.81 109 SER A CA 1
ATOM 892 C C . SER A 1 109 ? -2.495 -12.282 21.704 1.00 84.81 109 SER A C 1
ATOM 894 O O . SER A 1 109 ? -3.546 -12.911 21.619 1.00 84.81 109 SER A O 1
ATOM 896 N N . GLN A 1 110 ? -2.341 -11.217 22.495 1.00 89.12 110 GLN A N 1
ATOM 897 C CA . GLN A 1 110 ? -3.286 -10.758 23.520 1.00 89.12 110 GLN A CA 1
ATOM 898 C C . GLN A 1 110 ? -4.269 -9.690 23.031 1.00 89.12 110 GLN A C 1
ATOM 900 O O . GLN A 1 110 ? -5.182 -9.342 23.773 1.00 89.12 110 GLN A O 1
ATOM 905 N N . ARG A 1 111 ? -4.087 -9.174 21.810 1.00 90.25 111 ARG A N 1
ATOM 906 C CA . ARG A 1 111 ? -4.984 -8.168 21.235 1.00 90.25 111 ARG A CA 1
ATOM 907 C C . ARG A 1 111 ? -6.427 -8.677 21.199 1.00 90.25 111 ARG A C 1
ATOM 909 O O . ARG A 1 111 ? -6.656 -9.832 20.821 1.00 90.25 111 ARG A O 1
ATOM 916 N N . ASN A 1 112 ? -7.356 -7.810 21.593 1.00 90.75 112 ASN A N 1
ATOM 917 C CA . ASN A 1 112 ? -8.797 -8.039 21.520 1.00 90.75 112 ASN A CA 1
ATOM 918 C C . ASN A 1 112 ? -9.286 -8.191 20.065 1.00 90.75 112 ASN A C 1
ATOM 920 O O . ASN A 1 112 ? -8.599 -7.829 19.116 1.00 90.75 112 ASN A O 1
ATOM 924 N N . GLY A 1 113 ? -10.485 -8.754 19.902 1.00 90.06 113 GLY A N 1
ATOM 925 C CA . GLY A 1 113 ? -11.084 -8.990 18.587 1.00 90.06 113 GLY A CA 1
ATOM 926 C C . GLY A 1 113 ? -10.599 -10.271 17.887 1.00 90.06 113 GLY A C 1
ATOM 927 O O . GLY A 1 113 ? -9.701 -10.970 18.367 1.00 90.06 113 GLY A O 1
ATOM 928 N N . PRO A 1 114 ? -11.239 -10.644 16.765 1.00 93.00 114 PRO A N 1
ATOM 929 C CA . PRO A 1 114 ? -10.806 -11.778 15.951 1.00 93.00 114 PRO A CA 1
ATOM 930 C C . PRO A 1 114 ? -9.430 -11.526 15.310 1.00 93.00 114 PRO A C 1
ATOM 932 O O . PRO A 1 114 ? -9.048 -10.387 15.065 1.00 93.00 114 PRO A O 1
ATOM 935 N N . LYS A 1 115 ? -8.657 -12.578 15.010 1.00 93.00 115 LYS A N 1
ATOM 936 C CA . LYS A 1 115 ? -7.336 -12.412 14.362 1.00 93.00 115 LYS A CA 1
ATOM 937 C C . LYS A 1 115 ? -7.436 -11.967 12.902 1.00 93.00 115 LYS A C 1
ATOM 939 O O . LYS A 1 115 ? -6.539 -11.280 12.417 1.00 93.00 115 LYS A O 1
ATOM 944 N N . THR A 1 116 ? -8.523 -12.346 12.242 1.00 94.50 116 THR A N 1
ATOM 945 C CA . THR A 1 116 ? -8.874 -11.934 10.887 1.00 94.50 116 THR A CA 1
ATOM 946 C C . THR A 1 116 ? -10.309 -11.424 10.869 1.00 94.50 116 THR A C 1
ATOM 948 O O . THR A 1 116 ? -11.165 -11.922 11.603 1.00 94.50 116 THR A O 1
ATOM 951 N N . LEU A 1 117 ? -10.568 -10.411 10.051 1.00 96.19 117 LEU A N 1
ATOM 952 C CA . LEU A 1 117 ? -11.883 -9.806 9.877 1.00 96.19 117 LEU A CA 1
ATOM 953 C C . LEU A 1 117 ? -12.215 -9.800 8.387 1.00 96.19 117 LEU A C 1
ATOM 955 O O . LEU A 1 117 ? -11.438 -9.281 7.592 1.00 96.19 117 LEU A O 1
ATOM 959 N N . VAL A 1 118 ? -13.361 -10.369 8.012 1.00 96.75 118 VAL A N 1
ATOM 960 C CA . VAL A 1 118 ? -13.868 -10.281 6.638 1.00 96.75 118 VAL A CA 1
ATOM 961 C C . VAL A 1 118 ? -14.823 -9.100 6.554 1.00 96.75 118 VAL A C 1
ATOM 963 O O . VAL A 1 118 ? -15.837 -9.073 7.253 1.00 96.75 118 VAL A O 1
ATOM 966 N N . PHE A 1 119 ? -14.508 -8.128 5.706 1.00 96.38 119 PHE A N 1
ATOM 967 C CA . PHE A 1 119 ? -15.298 -6.915 5.532 1.00 96.38 119 PHE A CA 1
ATOM 968 C C . PHE A 1 119 ? -15.322 -6.504 4.058 1.00 96.38 119 PHE A C 1
ATOM 970 O O . PHE A 1 119 ? -14.296 -6.535 3.390 1.00 96.38 119 PHE A O 1
ATOM 977 N N . GLU A 1 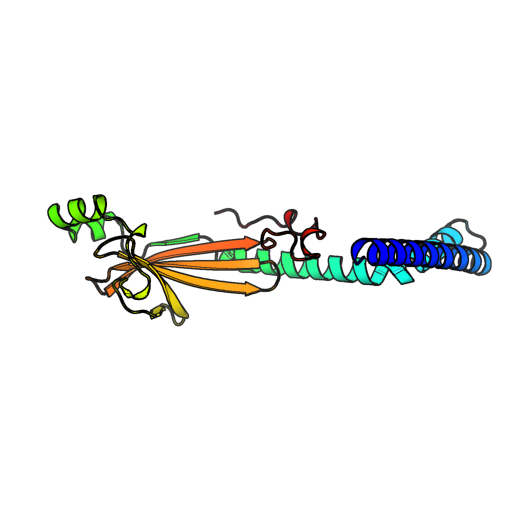120 ? -16.506 -6.172 3.531 1.00 94.94 120 GLU A N 1
ATOM 978 C CA . GLU A 1 120 ? -16.714 -5.868 2.098 1.00 94.94 120 GLU A CA 1
ATOM 979 C C . GLU A 1 120 ? -16.156 -6.948 1.136 1.00 94.94 120 GLU A C 1
ATOM 981 O O . GLU A 1 120 ? -15.813 -6.659 -0.004 1.00 94.94 120 GLU A O 1
ATOM 986 N N . GLY A 1 121 ? -16.095 -8.210 1.583 1.00 94.81 121 GLY A N 1
ATOM 987 C CA . GLY A 1 121 ? -15.576 -9.336 0.795 1.00 94.81 121 GLY A CA 1
ATOM 988 C C . GLY A 1 121 ? -14.059 -9.536 0.867 1.00 94.81 121 GLY A C 1
ATOM 989 O O . GLY A 1 121 ? -13.560 -10.504 0.302 1.00 94.81 121 GLY A O 1
ATOM 990 N N . GLU A 1 122 ? -13.339 -8.683 1.596 1.00 95.88 122 GLU A N 1
ATOM 991 C CA . GLU A 1 122 ? -11.885 -8.744 1.757 1.00 95.88 122 GLU A CA 1
ATOM 992 C C . GLU A 1 122 ? -11.492 -9.174 3.175 1.00 95.88 122 GLU A C 1
ATOM 994 O O . GLU A 1 122 ? -12.191 -8.883 4.147 1.00 95.88 122 GLU A O 1
ATOM 999 N N . GLU A 1 123 ? -10.360 -9.869 3.300 1.00 96.94 123 GLU A N 1
ATOM 1000 C CA . GLU A 1 123 ? -9.817 -10.316 4.586 1.00 96.94 123 GLU A CA 1
ATOM 1001 C C . GLU A 1 123 ? -8.752 -9.343 5.103 1.00 96.94 123 GLU A C 1
ATOM 1003 O O . GLU A 1 123 ? -7.754 -9.073 4.431 1.00 96.94 123 GLU A O 1
ATOM 1008 N N . TYR A 1 124 ? -8.944 -8.866 6.331 1.00 97.19 124 TYR A N 1
ATOM 1009 C CA . TYR A 1 124 ? -8.029 -7.979 7.039 1.00 97.19 124 TYR A CA 1
ATOM 1010 C C . TYR A 1 124 ? -7.407 -8.698 8.231 1.00 97.19 124 TYR A C 1
ATOM 1012 O O . TYR A 1 124 ? -8.065 -9.496 8.909 1.00 97.19 124 TYR A O 1
ATOM 1020 N N . LYS A 1 125 ? -6.142 -8.395 8.518 1.00 96.25 125 LYS A N 1
ATOM 1021 C CA . LYS A 1 125 ? -5.411 -8.943 9.666 1.00 96.25 125 LYS A CA 1
ATOM 1022 C C . LYS A 1 125 ? -5.368 -7.923 10.784 1.00 96.25 125 LYS A C 1
ATOM 1024 O O . LYS A 1 125 ? -5.323 -6.727 10.540 1.00 96.25 125 LYS A O 1
ATOM 1029 N N . ILE A 1 126 ? -5.374 -8.401 12.020 1.00 95.06 126 ILE A N 1
ATOM 1030 C CA . ILE A 1 126 ? -5.264 -7.519 13.180 1.00 95.06 126 ILE A CA 1
ATOM 1031 C C . ILE A 1 126 ? -3.896 -6.816 13.216 1.00 95.06 126 ILE A C 1
ATOM 1033 O O . ILE A 1 126 ? -2.863 -7.469 13.385 1.00 95.06 126 ILE A O 1
ATOM 1037 N N . ASP A 1 127 ? -3.896 -5.490 13.112 1.00 93.81 127 ASP A N 1
ATOM 1038 C CA . ASP A 1 127 ? -2.682 -4.670 13.170 1.00 93.81 127 ASP A CA 1
ATOM 1039 C C . ASP A 1 127 ? -2.345 -4.308 14.618 1.00 93.81 127 ASP A C 1
ATOM 1041 O O . ASP A 1 127 ? -1.274 -4.640 15.129 1.00 93.81 127 ASP A O 1
ATOM 1045 N N . SER A 1 128 ? -3.282 -3.682 15.327 1.00 92.94 128 SER A N 1
ATOM 1046 C CA . SER A 1 128 ? -3.026 -3.139 16.659 1.00 92.94 128 SER A CA 1
ATOM 1047 C C . SER A 1 128 ? -4.301 -3.033 17.492 1.00 92.94 128 SER A C 1
ATOM 1049 O O . SER A 1 128 ? -5.416 -2.994 16.980 1.00 92.94 128 SER A O 1
ATOM 1051 N N . GLN A 1 129 ? -4.145 -3.041 18.815 1.00 94.50 129 GLN A N 1
ATOM 1052 C CA . GLN A 1 129 ? -5.240 -2.752 19.737 1.00 94.50 129 GLN A CA 1
ATOM 1053 C C . GLN A 1 129 ? -5.121 -1.290 20.160 1.00 94.50 129 GLN A C 1
ATOM 1055 O O . GLN A 1 129 ? -4.117 -0.925 20.770 1.00 94.50 129 GLN A O 1
ATOM 1060 N N . ILE A 1 130 ? -6.128 -0.478 19.843 1.00 92.88 130 ILE A N 1
ATOM 1061 C CA . ILE A 1 130 ? -6.143 0.954 20.167 1.00 92.88 130 ILE A CA 1
ATOM 1062 C C . ILE A 1 130 ? -6.488 1.133 21.640 1.00 92.88 130 ILE A C 1
ATOM 1064 O O . ILE A 1 130 ? -5.777 1.830 22.358 1.00 92.88 130 ILE A O 1
ATOM 1068 N N . ASP A 1 131 ? -7.532 0.442 22.092 1.00 93.31 131 ASP A N 1
ATOM 1069 C CA . ASP A 1 131 ? -7.976 0.424 23.480 1.00 93.31 131 ASP A CA 1
ATOM 1070 C C . ASP A 1 131 ? -8.703 -0.889 23.817 1.00 93.31 131 ASP A C 1
ATOM 1072 O O . ASP A 1 131 ? -8.685 -1.855 23.053 1.00 93.31 131 ASP A O 1
ATOM 1076 N N . ASN A 1 132 ? -9.329 -0.976 24.992 1.00 90.69 132 ASN A N 1
ATOM 1077 C CA . ASN A 1 132 ? -10.052 -2.178 25.425 1.00 90.69 132 ASN A CA 1
ATOM 1078 C C . ASN A 1 132 ? -11.234 -2.570 24.512 1.00 90.69 132 ASN A C 1
ATOM 1080 O O . ASN A 1 132 ? -11.667 -3.725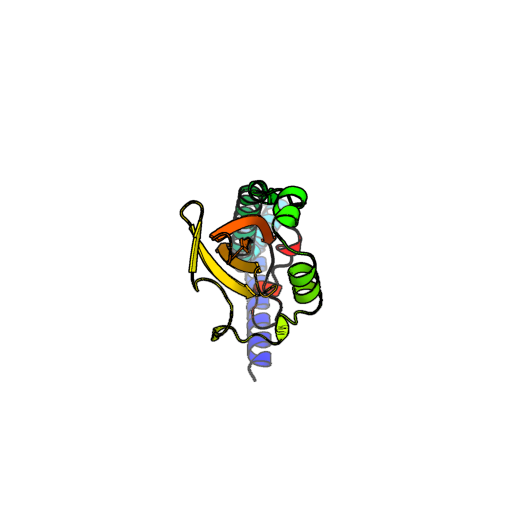 24.539 1.00 90.69 132 ASN A O 1
ATOM 1084 N N . ARG A 1 133 ? -11.741 -1.648 23.693 1.00 94.19 133 ARG A N 1
ATOM 1085 C CA . ARG A 1 133 ? -12.916 -1.784 22.826 1.00 94.19 133 ARG A CA 1
ATOM 1086 C C . ARG A 1 133 ? -12.583 -1.650 21.337 1.00 94.19 133 ARG A C 1
ATOM 1088 O O . ARG A 1 133 ? -13.228 -2.329 20.542 1.00 94.19 133 ARG A O 1
ATOM 1095 N N . LEU A 1 134 ? -11.612 -0.817 20.965 1.00 95.62 134 LEU A N 1
ATOM 1096 C CA . LEU A 1 134 ? -11.235 -0.554 19.578 1.00 95.62 134 LEU A CA 1
ATOM 1097 C C . LEU A 1 134 ? -9.990 -1.331 19.145 1.00 95.62 134 LEU A C 1
ATOM 1099 O O . LEU A 1 134 ? -8.957 -1.342 19.823 1.00 95.62 134 LEU A O 1
ATOM 1103 N N . THR A 1 135 ? -10.080 -1.916 17.957 1.00 96.25 135 THR A N 1
ATOM 1104 C CA . THR A 1 135 ? -9.007 -2.681 17.318 1.00 96.25 135 THR A CA 1
ATOM 1105 C C . THR A 1 135 ? -8.816 -2.198 15.886 1.00 96.25 135 THR A C 1
ATOM 1107 O O . THR A 1 135 ? -9.791 -2.022 15.156 1.00 96.25 135 THR A O 1
ATOM 1110 N N . SER A 1 136 ? -7.559 -2.005 15.495 1.00 96.69 136 SER A N 1
ATOM 1111 C CA . SER A 1 136 ? -7.149 -1.731 14.122 1.00 96.69 136 SER A CA 1
ATOM 1112 C C . SER A 1 136 ? -6.937 -3.037 13.358 1.00 96.69 136 SER A C 1
ATOM 1114 O O . SER A 1 136 ? -6.294 -3.970 13.860 1.00 96.69 136 SER A O 1
ATOM 1116 N N . TYR A 1 137 ? -7.448 -3.090 12.134 1.00 97.50 137 TYR A N 1
ATOM 1117 C CA . TYR A 1 137 ? -7.151 -4.139 11.169 1.00 97.50 137 TYR A CA 1
ATOM 1118 C C . TYR A 1 137 ? -6.560 -3.532 9.910 1.00 97.50 137 TYR A C 1
ATOM 1120 O O . TYR A 1 137 ? -7.070 -2.530 9.424 1.00 97.50 137 TYR A O 1
ATOM 1128 N N . GLU A 1 138 ? -5.556 -4.192 9.347 1.00 96.31 138 GLU A N 1
ATOM 1129 C CA . GLU A 1 138 ? -4.882 -3.748 8.136 1.00 96.31 138 GLU A CA 1
ATOM 1130 C C . GLU A 1 138 ? -4.987 -4.779 7.011 1.00 96.31 138 GLU A C 1
ATOM 1132 O O . GLU A 1 138 ? -5.073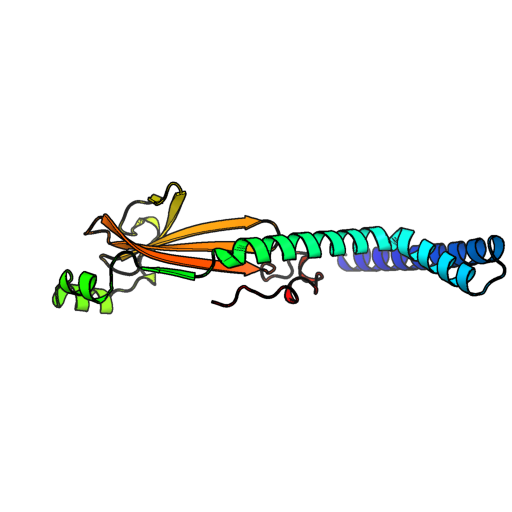 -6.000 7.222 1.00 96.31 138 GLU A O 1
ATOM 1137 N N . ARG A 1 139 ? -4.937 -4.274 5.782 1.00 95.50 139 ARG A N 1
ATOM 1138 C CA . ARG A 1 139 ? -4.724 -5.060 4.572 1.00 95.50 139 ARG A CA 1
ATOM 1139 C C . ARG A 1 139 ? -3.805 -4.291 3.636 1.00 95.50 139 ARG A C 1
ATOM 1141 O O . ARG A 1 139 ? -4.097 -3.163 3.253 1.00 95.50 139 ARG A O 1
ATOM 1148 N N . THR A 1 140 ? -2.729 -4.944 3.211 1.00 93.50 140 THR A N 1
ATOM 1149 C CA . THR A 1 140 ? -1.722 -4.339 2.334 1.00 93.50 140 THR A CA 1
ATOM 1150 C C . THR A 1 140 ? -1.715 -5.029 0.978 1.00 93.50 140 THR A C 1
ATOM 1152 O O . THR A 1 140 ? -1.466 -6.232 0.880 1.00 93.50 140 THR A O 1
ATOM 1155 N N . ILE A 1 141 ? -1.929 -4.260 -0.086 1.00 91.81 141 ILE A N 1
ATOM 1156 C CA . ILE A 1 141 ? -1.793 -4.704 -1.474 1.00 91.81 141 ILE A CA 1
ATOM 1157 C C . ILE A 1 141 ? -0.548 -4.047 -2.058 1.00 91.81 141 ILE A C 1
ATOM 1159 O O . ILE A 1 141 ? -0.441 -2.823 -2.080 1.00 91.81 141 ILE A O 1
ATOM 1163 N N . ARG A 1 142 ? 0.385 -4.838 -2.588 1.00 88.75 142 ARG A N 1
ATOM 1164 C CA . ARG A 1 142 ? 1.596 -4.312 -3.229 1.00 88.75 142 ARG A CA 1
ATOM 1165 C C . ARG A 1 142 ? 1.681 -4.748 -4.683 1.00 88.75 142 ARG A C 1
ATOM 1167 O O . ARG A 1 142 ? 1.554 -5.933 -4.986 1.00 88.75 142 ARG A O 1
ATOM 1174 N N . LYS A 1 143 ? 1.959 -3.797 -5.575 1.00 87.38 143 LYS A N 1
ATOM 1175 C CA . LYS A 1 143 ? 2.280 -4.068 -6.979 1.00 87.38 143 LYS A CA 1
ATOM 1176 C C . LYS A 1 143 ? 3.418 -3.157 -7.426 1.00 87.38 143 LYS A C 1
ATOM 1178 O O . LYS A 1 143 ? 3.252 -1.946 -7.546 1.00 87.38 143 LYS A O 1
ATOM 1183 N N . GLY A 1 144 ? 4.581 -3.760 -7.669 1.00 85.50 144 GLY A N 1
ATOM 1184 C CA . GLY A 1 144 ? 5.809 -3.018 -7.949 1.00 85.50 144 GLY A CA 1
ATOM 1185 C C . GLY A 1 144 ? 6.155 -2.067 -6.801 1.00 85.50 144 GLY A C 1
ATOM 1186 O O . GLY A 1 144 ? 6.230 -2.487 -5.640 1.00 85.50 144 GLY A O 1
ATOM 1187 N N . TYR A 1 145 ? 6.320 -0.789 -7.144 1.00 86.44 145 TYR A N 1
ATOM 1188 C CA . TYR A 1 145 ? 6.658 0.294 -6.215 1.00 86.44 145 TYR A CA 1
ATOM 1189 C C . TYR A 1 145 ? 5.447 0.957 -5.562 1.00 86.44 145 TYR A C 1
ATOM 1191 O O . TYR A 1 145 ? 5.624 1.842 -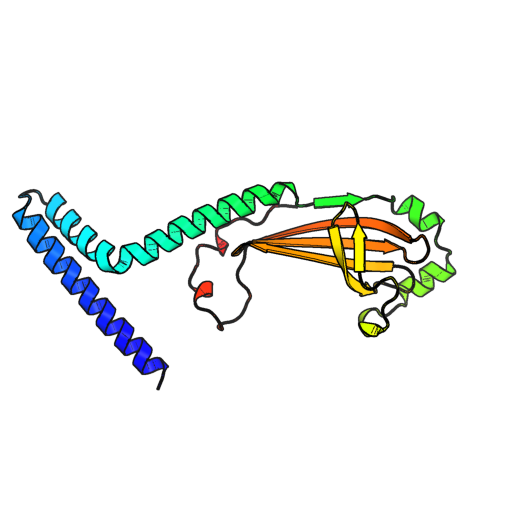4.735 1.00 86.44 145 TYR A O 1
ATOM 1199 N N . THR A 1 146 ? 4.226 0.549 -5.907 1.00 88.19 146 THR A N 1
ATOM 1200 C CA . THR A 1 146 ? 3.009 1.120 -5.326 1.00 88.19 146 THR A CA 1
ATOM 1201 C C . THR A 1 146 ? 2.389 0.150 -4.326 1.00 88.19 146 THR A C 1
ATOM 1203 O O . THR A 1 146 ? 2.187 -1.038 -4.606 1.00 88.19 146 THR A O 1
ATOM 1206 N N . MET A 1 147 ? 2.057 0.685 -3.160 1.00 90.31 147 MET A N 1
ATOM 1207 C CA . MET A 1 147 ? 1.385 0.014 -2.062 1.00 90.31 147 MET A CA 1
ATOM 1208 C C . MET A 1 147 ? 0.045 0.700 -1.793 1.00 90.31 147 MET A C 1
ATOM 1210 O O . MET A 1 147 ? -0.030 1.926 -1.733 1.00 90.31 147 MET A O 1
ATOM 1214 N N . VAL A 1 148 ? -0.998 -0.105 -1.625 1.00 92.31 148 VAL A N 1
ATOM 1215 C CA . VAL A 1 148 ? -2.285 0.310 -1.070 1.00 92.31 148 VAL A CA 1
ATOM 1216 C C . VAL A 1 148 ? -2.377 -0.302 0.318 1.00 92.31 148 VAL A C 1
ATOM 1218 O O . VAL A 1 148 ? -2.255 -1.518 0.467 1.00 92.31 148 VAL A O 1
ATOM 1221 N N . TRP A 1 149 ? -2.540 0.546 1.317 1.00 92.81 149 TRP A N 1
ATOM 1222 C CA . TRP A 1 149 ? -2.714 0.181 2.709 1.00 92.81 149 TRP A CA 1
ATOM 1223 C C . TRP A 1 149 ? -4.142 0.539 3.097 1.00 92.81 149 TRP A C 1
ATOM 1225 O O . TRP A 1 149 ? -4.556 1.685 2.957 1.00 92.81 149 TRP A O 1
ATOM 1235 N N . GLU A 1 150 ? -4.909 -0.439 3.552 1.00 95.62 150 GLU A N 1
ATOM 1236 C CA . GLU A 1 150 ? -6.269 -0.232 4.030 1.00 95.62 150 GLU A CA 1
ATOM 1237 C C . GLU A 1 150 ? -6.335 -0.493 5.531 1.00 95.62 150 GLU A C 1
ATOM 1239 O O . GLU A 1 150 ? -5.993 -1.591 5.966 1.00 95.62 150 GLU A O 1
ATOM 1244 N N . ASP A 1 151 ? -6.820 0.485 6.290 1.00 96.00 151 ASP A N 1
ATOM 1245 C CA . ASP A 1 151 ? -6.999 0.414 7.737 1.00 96.00 151 ASP A CA 1
ATOM 1246 C C . ASP A 1 151 ? -8.482 0.409 8.093 1.00 96.00 151 ASP A C 1
ATOM 1248 O O . ASP A 1 151 ? -9.266 1.204 7.569 1.00 96.00 151 ASP A O 1
ATOM 1252 N N . LEU A 1 152 ? -8.874 -0.453 9.025 1.00 97.62 152 LEU A N 1
ATOM 1253 C CA . LEU A 1 152 ? -10.212 -0.501 9.600 1.00 97.62 152 LEU A CA 1
ATOM 1254 C C . LEU A 1 152 ? -10.142 -0.276 11.102 1.00 97.62 152 LEU A C 1
ATOM 1256 O O . LEU A 1 152 ? -9.395 -0.958 11.799 1.00 97.62 152 LEU A O 1
ATOM 1260 N N . ILE A 1 153 ? -11.014 0.589 11.614 1.00 96.94 153 ILE A N 1
ATOM 1261 C CA . ILE A 1 153 ? -11.281 0.668 13.049 1.00 96.94 153 ILE A CA 1
ATOM 1262 C C . ILE A 1 153 ? -12.540 -0.128 13.356 1.00 96.94 153 ILE A C 1
ATOM 1264 O O . ILE A 1 153 ? -13.626 0.180 12.859 1.00 96.94 153 ILE A O 1
ATOM 1268 N N . TYR A 1 154 ? -12.385 -1.147 14.191 1.00 97.50 154 TYR A N 1
ATOM 1269 C CA . TYR A 1 154 ? -13.434 -2.082 14.563 1.00 97.50 154 TYR A CA 1
ATOM 1270 C C . TYR A 1 154 ? -13.776 -1.960 16.048 1.00 97.50 154 TYR A C 1
ATOM 1272 O O . TYR A 1 154 ? -12.890 -1.974 16.905 1.00 97.50 154 TYR A O 1
ATOM 1280 N N . ASP A 1 155 ? -15.070 -1.876 16.356 1.00 96.56 155 ASP A N 1
ATOM 1281 C CA . ASP A 1 155 ? -15.581 -1.939 17.723 1.00 96.56 155 ASP A CA 1
ATOM 1282 C C . ASP A 1 155 ? -15.831 -3.401 18.104 1.00 96.56 155 ASP A C 1
ATOM 1284 O O . ASP A 1 155 ? -16.788 -4.030 17.650 1.00 96.56 155 ASP A O 1
ATOM 1288 N N . VAL A 1 156 ? -14.992 -3.950 18.981 1.00 95.19 156 VAL A N 1
ATOM 1289 C CA . VAL A 1 156 ? -15.072 -5.353 19.411 1.00 95.19 156 VAL A CA 1
ATOM 1290 C C . VAL A 1 156 ? -16.354 -5.648 20.191 1.00 95.19 156 VAL A C 1
ATOM 1292 O O . VAL A 1 156 ? -16.861 -6.772 20.143 1.00 95.19 156 VAL A O 1
ATOM 1295 N N . LYS A 1 157 ? -16.904 -4.653 20.896 1.00 94.44 157 LYS A N 1
ATOM 1296 C CA . LYS A 1 157 ? -18.108 -4.798 21.722 1.00 94.44 157 LYS A CA 1
ATOM 1297 C C . LYS A 1 157 ? -19.369 -4.780 20.859 1.00 94.44 157 LYS A C 1
ATOM 1299 O O . LYS A 1 157 ? -20.230 -5.640 21.038 1.00 94.44 157 LYS A O 1
ATOM 1304 N N . ARG A 1 158 ? -19.467 -3.832 19.917 1.00 94.88 158 ARG A N 1
ATOM 1305 C CA . ARG A 1 158 ? -20.598 -3.717 18.968 1.00 94.88 158 ARG A CA 1
ATOM 1306 C C . ARG A 1 158 ? -20.487 -4.664 17.772 1.00 94.88 158 ARG A C 1
ATOM 1308 O O . ARG A 1 158 ? -21.494 -4.945 17.134 1.00 94.88 158 ARG A O 1
ATOM 1315 N N . LYS A 1 159 ? -19.292 -5.202 17.523 1.00 95.00 159 LYS A N 1
ATOM 1316 C CA . LYS A 1 159 ? -18.951 -6.079 16.398 1.00 95.00 159 LYS A CA 1
ATOM 1317 C C . LYS A 1 159 ? -19.212 -5.452 15.028 1.00 95.00 159 LYS A C 1
ATOM 1319 O O . LYS A 1 159 ? -19.730 -6.104 14.125 1.00 95.00 159 LYS A O 1
ATOM 1324 N N . GLU A 1 160 ? -18.845 -4.187 14.875 1.00 95.75 160 GLU A N 1
ATOM 1325 C CA . GLU A 1 160 ? -19.032 -3.432 13.636 1.00 95.75 160 GLU A CA 1
ATOM 1326 C C . GLU A 1 160 ? -17.775 -2.622 13.296 1.00 95.75 160 GLU A C 1
ATOM 1328 O O . GLU A 1 160 ? -16.989 -2.253 14.173 1.00 95.75 160 GLU A O 1
ATOM 1333 N N . VAL A 1 161 ? -17.592 -2.342 12.009 1.00 97.31 161 VAL A N 1
ATOM 1334 C CA . VAL A 1 161 ? -16.549 -1.431 11.528 1.00 97.31 161 VAL A CA 1
ATOM 1335 C C . VAL A 1 161 ? -17.071 -0.003 11.640 1.00 97.31 161 VAL A C 1
ATOM 1337 O O . VAL A 1 161 ? -18.153 0.303 11.145 1.00 97.31 161 VAL A O 1
ATOM 1340 N N . LEU A 1 162 ? -16.297 0.871 12.278 1.00 97.00 162 LEU A N 1
ATOM 1341 C CA . LEU A 1 162 ? -16.640 2.281 12.475 1.00 97.00 162 LEU A CA 1
ATOM 1342 C C . LEU A 1 162 ? -16.124 3.149 11.328 1.00 97.00 162 LEU A C 1
ATOM 1344 O O . LEU A 1 162 ? -16.798 4.071 10.868 1.00 97.00 162 LEU A O 1
ATOM 1348 N N . PHE A 1 163 ? -14.915 2.843 10.867 1.00 95.94 163 PHE A N 1
ATOM 1349 C CA . PHE A 1 163 ? -14.150 3.674 9.951 1.00 95.94 163 PHE A CA 1
ATOM 1350 C C . PHE A 1 163 ? -13.240 2.805 9.086 1.00 95.94 163 PHE A C 1
ATOM 1352 O O . PHE A 1 163 ? -12.672 1.830 9.576 1.00 95.94 163 PHE A O 1
ATOM 1359 N N . LYS A 1 164 ? -13.090 3.189 7.817 1.00 96.75 164 LYS A N 1
ATOM 1360 C CA . LYS A 1 164 ? -12.098 2.648 6.885 1.00 96.75 164 LYS A CA 1
ATOM 1361 C C . LYS A 1 164 ? -11.271 3.792 6.316 1.00 96.75 164 LYS A C 1
ATOM 1363 O O . LYS A 1 164 ? -11.855 4.749 5.811 1.00 96.75 164 LYS A O 1
ATOM 1368 N N . ALA A 1 165 ? -9.952 3.672 6.351 1.00 95.31 165 ALA A N 1
ATOM 1369 C CA . ALA A 1 165 ? -9.029 4.524 5.615 1.00 95.31 165 ALA A CA 1
ATOM 1370 C C . ALA A 1 165 ? -8.307 3.706 4.551 1.00 95.31 165 ALA A C 1
ATOM 1372 O O . ALA A 1 165 ? -8.026 2.525 4.736 1.00 95.31 165 ALA A O 1
ATOM 1373 N N . ILE A 1 166 ? -8.024 4.346 3.427 1.00 94.31 166 ILE A N 1
ATOM 1374 C CA . ILE A 1 166 ? -7.229 3.788 2.348 1.00 94.31 166 ILE A CA 1
ATOM 1375 C C . ILE A 1 166 ? -6.121 4.788 2.056 1.00 94.31 166 ILE A C 1
ATOM 1377 O O . ILE A 1 166 ? -6.363 5.923 1.639 1.00 94.31 166 ILE A O 1
ATOM 1381 N N . HIS A 1 167 ? -4.897 4.338 2.267 1.00 91.06 167 HIS A N 1
ATOM 1382 C CA . HIS A 1 167 ? -3.679 5.062 1.987 1.00 91.06 167 HIS A CA 1
ATOM 1383 C C . HIS A 1 167 ? -2.998 4.439 0.778 1.00 91.06 167 HIS A C 1
ATOM 1385 O O . HIS A 1 167 ? -2.933 3.222 0.612 1.00 91.06 167 HIS A O 1
ATOM 1391 N N . THR A 1 168 ? -2.452 5.285 -0.078 1.00 90.62 168 THR A N 1
ATOM 1392 C CA . THR A 1 168 ? -1.711 4.850 -1.258 1.00 90.62 168 THR A CA 1
ATOM 1393 C C . THR A 1 168 ? -0.352 5.509 -1.243 1.00 90.62 168 THR A C 1
ATOM 1395 O O . THR A 1 168 ? -0.254 6.731 -1.124 1.00 90.62 168 THR A O 1
ATOM 1398 N N . HIS A 1 169 ? 0.692 4.711 -1.395 1.00 86.94 169 HIS A N 1
ATOM 1399 C CA . HIS A 1 169 ? 2.063 5.186 -1.383 1.00 86.94 169 HIS A CA 1
ATOM 1400 C C . HIS A 1 169 ? 2.827 4.577 -2.552 1.00 86.94 169 HIS A C 1
ATOM 1402 O O . HIS A 1 169 ? 2.733 3.373 -2.795 1.00 86.94 169 HIS A O 1
ATOM 1408 N N . THR A 1 170 ? 3.585 5.398 -3.275 1.00 86.88 170 THR A N 1
ATOM 1409 C CA . THR A 1 170 ? 4.562 4.921 -4.256 1.00 86.88 170 THR A CA 1
ATOM 1410 C C . THR A 1 170 ? 5.961 5.261 -3.767 1.00 86.88 170 THR A C 1
ATOM 1412 O O . THR A 1 170 ? 6.256 6.419 -3.491 1.00 86.88 170 THR A O 1
ATOM 1415 N N . GLY A 1 171 ? 6.810 4.245 -3.648 1.00 80.06 171 GLY A N 1
ATOM 1416 C CA . GLY A 1 171 ? 8.153 4.397 -3.109 1.00 80.06 171 GLY A CA 1
ATOM 1417 C C . GLY A 1 171 ? 8.917 3.080 -3.037 1.00 80.06 171 GLY A C 1
ATOM 1418 O O . GLY A 1 171 ? 8.371 1.988 -3.231 1.00 80.06 171 GLY A O 1
ATOM 1419 N N . THR A 1 172 ? 10.210 3.182 -2.753 1.00 71.69 172 THR A N 1
ATOM 1420 C CA . THR A 1 172 ? 11.055 2.038 -2.400 1.00 71.69 172 THR A CA 1
ATOM 1421 C C . THR A 1 172 ? 11.052 1.832 -0.887 1.00 71.69 172 THR A C 1
ATOM 1423 O O . THR A 1 172 ? 10.840 2.765 -0.115 1.00 71.69 172 THR A O 1
ATOM 1426 N N . SER A 1 173 ? 11.309 0.606 -0.431 1.00 58.06 173 SER A N 1
ATOM 1427 C CA . SER A 1 173 ? 11.643 0.393 0.981 1.00 58.06 173 SER A CA 1
ATOM 1428 C C . SER A 1 173 ? 12.969 1.085 1.296 1.00 58.06 173 SER A C 1
ATOM 1430 O O . SER A 1 173 ? 13.911 0.958 0.519 1.00 58.06 173 SER A O 1
ATOM 1432 N N . SER A 1 174 ? 13.048 1.790 2.423 1.00 49.62 174 SER A N 1
ATOM 1433 C CA . SER A 1 174 ? 14.275 2.447 2.875 1.00 49.62 174 SER A CA 1
ATOM 1434 C C . SER A 1 174 ? 15.325 1.419 3.305 1.00 49.62 174 SER A C 1
ATOM 1436 O O . SER A 1 174 ? 15.073 0.654 4.240 1.00 49.62 174 SER A O 1
ATOM 1438 N N . GLY A 1 175 ? 16.499 1.428 2.672 1.00 48.19 175 GLY A N 1
ATOM 1439 C CA . GLY A 1 175 ? 17.650 0.618 3.054 1.00 48.19 175 GLY A CA 1
ATOM 1440 C C . GLY A 1 175 ? 18.502 0.255 1.840 1.00 48.19 175 GLY A C 1
ATOM 1441 O O . GLY A 1 175 ? 17.986 -0.312 0.877 1.00 48.19 175 GLY A O 1
ATOM 1442 N N . TRP A 1 176 ? 19.820 0.480 1.942 1.00 43.81 176 TRP A N 1
ATOM 1443 C CA . TRP A 1 176 ? 20.861 0.166 0.939 1.00 43.81 176 TRP A CA 1
ATOM 1444 C C . TRP A 1 176 ? 20.977 -1.331 0.562 1.00 43.81 176 TRP A C 1
ATOM 1446 O O . TRP A 1 176 ? 21.999 -1.784 0.047 1.00 43.81 176 TRP A O 1
ATOM 1456 N N . GLU A 1 177 ? 19.954 -2.135 0.840 1.00 50.62 177 GLU A N 1
ATOM 1457 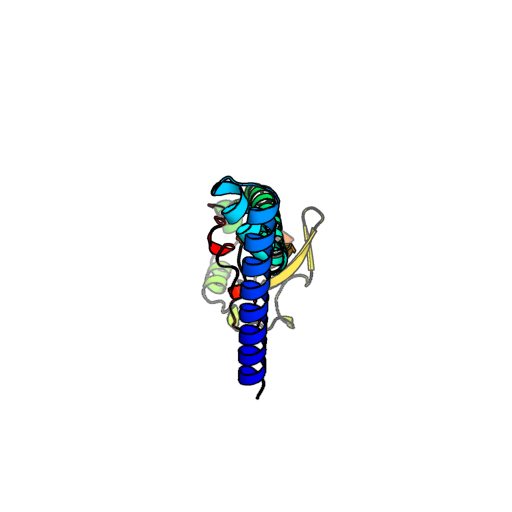C CA . GLU A 1 177 ? 19.880 -3.563 0.558 1.00 50.62 177 GLU A CA 1
ATOM 1458 C C . GLU A 1 177 ? 19.514 -3.865 -0.906 1.00 50.62 177 GLU A C 1
ATOM 1460 O O . GLU A 1 177 ? 19.619 -5.015 -1.331 1.00 50.62 177 GLU A O 1
ATOM 1465 N N . SER A 1 178 ? 19.126 -2.862 -1.711 1.00 59.81 178 SER A N 1
ATOM 1466 C CA . SER A 1 178 ? 18.772 -3.071 -3.122 1.00 59.81 178 SER A CA 1
ATOM 1467 C C . SER A 1 178 ? 19.256 -1.962 -4.066 1.00 59.81 178 SER A C 1
ATOM 1469 O O . SER A 1 178 ? 19.321 -0.788 -3.715 1.00 59.81 178 SER A O 1
ATOM 1471 N N . LEU A 1 179 ? 19.537 -2.332 -5.322 1.00 64.56 179 LEU A N 1
ATOM 1472 C CA . LEU A 1 179 ? 19.833 -1.383 -6.410 1.00 64.56 179 LEU A CA 1
ATOM 1473 C C . LEU A 1 179 ? 18.597 -0.571 -6.850 1.00 64.56 179 LEU A C 1
ATOM 1475 O O . LEU A 1 179 ? 18.702 0.242 -7.769 1.00 64.56 179 LEU A O 1
ATOM 1479 N N . GLU A 1 180 ? 17.428 -0.791 -6.240 1.00 65.00 180 GLU A N 1
ATOM 1480 C CA . GLU A 1 180 ? 16.200 -0.056 -6.556 1.00 65.00 180 GLU A CA 1
ATOM 1481 C C . GLU A 1 180 ? 16.274 1.405 -6.103 1.00 65.00 180 GLU A C 1
ATOM 1483 O O . GLU A 1 180 ? 15.699 2.261 -6.766 1.00 65.00 180 GLU A O 1
ATOM 1488 N N . GLU A 1 181 ? 17.073 1.719 -5.078 1.00 63.00 181 GLU A N 1
ATOM 1489 C CA . GLU A 1 181 ? 17.330 3.098 -4.629 1.00 63.00 181 GLU A CA 1
ATOM 1490 C C . GLU A 1 181 ? 18.043 3.955 -5.696 1.00 63.00 181 GLU A C 1
ATOM 1492 O O . GLU A 1 181 ? 17.995 5.181 -5.660 1.00 63.00 181 GLU A O 1
ATOM 1497 N N . LEU A 1 182 ? 18.674 3.332 -6.702 1.00 68.38 182 LEU A N 1
ATOM 1498 C CA . LEU A 1 182 ? 19.276 4.050 -7.834 1.00 68.38 182 LEU A CA 1
ATOM 1499 C C . LEU A 1 182 ? 18.232 4.526 -8.860 1.00 68.38 182 LEU A C 1
ATOM 1501 O O . LEU A 1 182 ? 18.567 5.279 -9.781 1.00 68.38 182 LEU A O 1
ATOM 1505 N N . LYS A 1 183 ? 16.970 4.096 -8.732 1.00 76.94 183 LYS A N 1
ATOM 1506 C CA . LYS A 1 183 ? 15.862 4.496 -9.606 1.00 76.94 183 LYS A CA 1
ATOM 1507 C C . LYS A 1 183 ? 15.258 5.817 -9.129 1.00 76.94 183 LYS A C 1
ATOM 1509 O O . LYS A 1 183 ? 14.111 5.880 -8.703 1.00 76.94 183 LYS A O 1
ATOM 1514 N N . PHE A 1 184 ? 16.018 6.896 -9.306 1.00 76.44 184 PHE A N 1
ATOM 1515 C CA . PHE A 1 184 ? 15.638 8.276 -8.959 1.00 76.44 184 PHE A CA 1
ATOM 1516 C C . PHE A 1 184 ? 14.273 8.737 -9.509 1.00 76.44 184 PHE A C 1
ATOM 1518 O O . PHE A 1 184 ? 13.721 9.738 -9.065 1.00 76.44 184 PHE A O 1
ATOM 1525 N N . TRP A 1 185 ? 13.734 8.056 -10.524 1.00 82.81 185 TRP A N 1
ATOM 1526 C CA . TRP A 1 185 ? 12.440 8.389 -11.108 1.00 82.81 185 TRP A CA 1
ATOM 1527 C C . TRP A 1 185 ? 11.256 7.978 -10.227 1.00 82.81 185 TRP A C 1
ATOM 1529 O O . TRP A 1 185 ? 10.163 8.499 -10.447 1.00 82.81 185 TRP A O 1
ATOM 1539 N N . ILE A 1 186 ? 11.429 7.072 -9.259 1.00 82.50 186 ILE A N 1
ATOM 1540 C CA . ILE A 1 186 ? 10.334 6.610 -8.388 1.00 82.50 186 ILE A CA 1
ATOM 1541 C C . ILE A 1 186 ? 9.769 7.790 -7.593 1.00 82.50 186 ILE A C 1
ATOM 1543 O O . ILE A 1 186 ? 8.563 8.019 -7.627 1.00 82.50 186 ILE A O 1
ATOM 1547 N N . ASP A 1 187 ? 10.647 8.619 -7.026 1.00 80.19 187 ASP A N 1
ATOM 1548 C CA . ASP A 1 187 ? 10.283 9.811 -6.247 1.00 80.19 187 ASP A CA 1
ATOM 1549 C C . ASP A 1 187 ? 9.615 10.914 -7.087 1.00 80.19 187 ASP A C 1
ATOM 1551 O O . ASP A 1 187 ? 9.040 11.859 -6.552 1.00 80.19 187 ASP A O 1
ATOM 1555 N N . SER A 1 188 ? 9.677 10.812 -8.421 1.00 82.69 188 SER A N 1
ATOM 1556 C CA . SER A 1 188 ? 8.989 11.741 -9.327 1.00 82.69 188 SER A CA 1
ATOM 1557 C C . SER A 1 188 ? 7.522 11.380 -9.573 1.00 82.69 188 SER A C 1
ATOM 1559 O O . SER A 1 188 ? 6.797 12.150 -10.210 1.00 82.69 188 SER A O 1
ATOM 1561 N N . ILE A 1 189 ? 7.080 10.200 -9.127 1.00 82.50 189 ILE A N 1
ATOM 1562 C CA . ILE A 1 189 ? 5.681 9.793 -9.212 1.00 82.50 189 ILE A CA 1
ATOM 1563 C C . ILE A 1 189 ? 4.961 10.414 -8.012 1.00 82.50 189 ILE A C 1
ATOM 1565 O O . ILE A 1 189 ? 5.280 10.066 -6.876 1.00 82.50 189 ILE A O 1
ATOM 1569 N N . PRO A 1 190 ? 4.008 11.338 -8.230 1.00 76.12 190 PRO A N 1
ATOM 1570 C CA . PRO A 1 190 ? 3.305 11.966 -7.125 1.00 76.12 190 PRO A CA 1
ATOM 1571 C C . PRO A 1 190 ? 2.530 10.908 -6.340 1.00 76.12 190 PRO A C 1
ATOM 1573 O O . PRO A 1 190 ? 1.877 10.037 -6.925 1.00 76.12 190 PRO A O 1
ATOM 1576 N N . ASN A 1 191 ? 2.590 11.004 -5.013 1.00 75.31 191 ASN A N 1
ATOM 1577 C CA . ASN A 1 191 ? 1.636 10.303 -4.168 1.00 75.31 191 ASN A CA 1
ATOM 1578 C C . ASN A 1 191 ? 0.244 10.897 -4.389 1.00 75.31 191 ASN A C 1
ATOM 1580 O O . ASN A 1 191 ? 0.098 12.049 -4.799 1.00 75.31 191 ASN A O 1
ATOM 1584 N N . CYS A 1 192 ? -0.779 10.095 -4.130 1.00 77.12 192 CYS A N 1
ATOM 1585 C CA . CYS A 1 192 ? -2.150 10.561 -4.222 1.00 77.12 192 CYS A CA 1
ATOM 1586 C C . CYS A 1 192 ? -2.384 11.582 -3.101 1.00 77.12 192 CYS A C 1
ATOM 1588 O O . CYS A 1 192 ? -2.108 11.291 -1.937 1.00 77.12 192 CYS A O 1
ATOM 1590 N N . GLU A 1 193 ? -2.822 12.788 -3.461 1.00 62.56 193 GLU A N 1
ATOM 1591 C CA . GLU A 1 193 ? -3.218 13.803 -2.486 1.00 62.56 193 GLU A CA 1
ATOM 1592 C C . GLU A 1 193 ? -4.502 13.332 -1.792 1.00 62.56 193 GLU A C 1
ATOM 1594 O O . GLU A 1 193 ? -5.458 12.929 -2.458 1.00 62.56 193 GLU A O 1
ATOM 1599 N N . SER A 1 194 ? -4.480 13.319 -0.459 1.00 51.34 194 SER A N 1
ATOM 1600 C CA . SER A 1 194 ? -5.627 13.017 0.405 1.00 51.34 194 SER A CA 1
ATOM 1601 C C . SER A 1 194 ? -6.500 14.240 0.632 1.00 51.34 194 SER A C 1
ATOM 1603 O O . SER A 1 194 ? -5.897 15.297 0.936 1.00 51.34 194 SER A O 1
#

Sequence (194 aa):
MLGLAILFGLCIWLLLTLLAMVLGYKLGRRLTKKKWGRLFGMFTGFMLLMGGWITHWVVEYWQTKAYAASVCGLAGYKIYVPPEEWKKTVSEEEWKQMAEFKSWLVRPSQRNGPKTLVFEGEEYKIDSQIDNRLTSYERTIRKGYTMVWEDLIYDVKRKEVLFKAIHTHTGTSSGWESLEELKFWIDSIPNCES

Foldseek 3Di:
DVVVVVVVVVVVLVVQLVVLLVVLLVVLVVVDVDPVSSVVRSVVSNCVSCVVVVVVLVVVLVVLLVVLVVCLVVADKDFPADPVRVVVVADPVNVVQLVVDDFVVADLVRADDDQWDQDPNDIWGFDTHSGPFWTKTWDWDDDPQKIKIKIWIAGRVVGDTGMIGIFMDGHDDDDPPDPVVVSPSSVVRDHNDD

Secondary structure (DSSP, 8-state):
-HHHHHHHHHHHHHHHHHHHHHHHHHHHHHH-SSHHHHHHHHHHHHHHHHHHHHHHHHHHHHHHHHHHHHHHTT-EEEESS-HHHHHTTS-HHHHHHHHH--GGGS-TTT-SS-SEEEETTEEEEEEEE-SSSEEEEEEEEEETTEEEEEEEEEETTTTEEEEEEEEEEE-PPSSTTSGGGG-TTGGGSPPPP-